Protein AF-A0A7S2W746-F1 (afdb_monomer)

Foldseek 3Di:
DDPPPPPDPPPLDDQVVNVLVVCCVPPPPPDPLVVLVVVCLPPVNL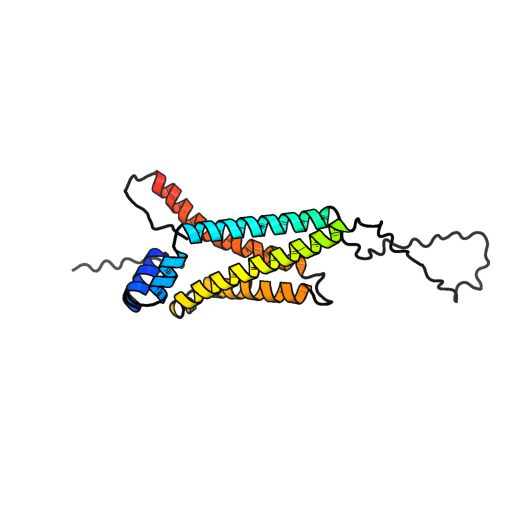VVLVVLLVVLVVLVVVLVVLCVVQPPPPPPPPPLPPPPPPPDDDDDPPPPPPDDPCPPSPPPPDPPVSVVVNVVSLVVSLVSLVVVLVSLVSNCVSSPPVQVVRVVNVVLNVLSVVLNVLSVCLPPPVNPVSVVVNVVSSVVVVVVVCVLVVVVVVVVVVVVVDDDDDDPRDRD

Sequence (220 aa):
MGRHCQWRPKEFFISQAFEQEIVRKKFGDTSWNVKVLRAVHNKWCQYFLASLLALDILCLVTELLLDSYHPTCSVVIASCGASNRTDGIPPSVHRLLSTEATCMPYCLEQPHWVHSLHESLFWISISILLMFQVEFLILFAAIRFLFFRNVFYIIDFIVVTASIVLEFSLRGPAGAEAGGLLVVVRVWRLFRIAVSLSCCCLLFKFWSEKKMKFCVACRF

pLDDT: mean 72.23, std 16.99, range [34.94, 93.0]

Solvent-accessible surface area (backbone atoms only — not comparable to full-atom values): 13703 Å² total; per-residue (Å²): 142,79,87,78,80,76,80,69,74,84,62,88,69,76,54,64,65,58,51,52,50,52,50,45,75,73,60,43,90,84,35,68,41,55,54,50,53,52,54,56,56,28,69,67,47,48,53,49,55,53,49,52,52,54,46,51,52,51,51,51,52,50,51,53,49,47,45,71,74,52,64,75,84,64,85,71,78,69,72,81,72,79,78,81,76,80,80,84,75,77,92,85,70,86,85,79,70,89,66,78,80,77,76,72,82,84,66,72,86,69,64,71,67,57,60,55,47,53,56,49,54,52,54,52,51,52,52,53,51,52,53,52,48,52,54,51,48,52,55,48,64,47,52,56,76,72,46,83,78,42,65,67,62,54,51,51,53,51,50,55,52,49,45,54,54,48,58,62,44,45,76,41,97,76,18,86,79,52,59,65,58,50,55,54,54,55,50,47,57,52,50,52,51,49,54,62,46,48,59,46,48,56,46,46,65,60,44,76,77,50,99,69,84,82,82,85,70,82,69,120

InterPro domains:
  IPR005821 Ion transport domain [PF00520] (102-193)
  IPR027359 Voltage-dependent channel domain superfamily [G3DSA:1.20.120.350] (33-198)
  IPR031846 Voltage-gated hydrogen channel 1 [PTHR46480] (19-195)

Organism: NCBI:txid96639

Secondary structure (DSSP, 8-state):
-----------SS--HHHHHHHHHHHH-TTSHHHHHHHHHTSHHHHHHHHHHHHHHHHHHHHHHHHHHHS-----------------S--TTSTTS---------------HHHHHHHHHHHHHHHHHHHHHHHHHHHHHHHHTTSGGG-HHHHHHHHHHHHHHHHHHHHTSTTGGGSHHHHHHHHHHHHHHHHHHHHHHHHHHHHHTT---S-------

Structure (mmCIF, N/CA/C/O backbone):
data_AF-A0A7S2W746-F1
#
_entry.id   AF-A0A7S2W746-F1
#
loop_
_atom_site.group_PDB
_atom_site.id
_atom_site.type_symbol
_atom_site.label_atom_id
_atom_site.label_alt_id
_atom_site.label_comp_id
_atom_site.label_asym_id
_atom_site.label_entity_id
_atom_site.label_seq_id
_atom_site.pdbx_PDB_ins_code
_atom_site.Cartn_x
_atom_site.Cartn_y
_atom_site.Cartn_z
_atom_site.occupancy
_atom_site.B_iso_or_equiv
_atom_site.auth_seq_id
_atom_site.auth_comp_id
_atom_site.auth_asym_id
_atom_site.auth_atom_id
_atom_site.pdbx_PDB_model_num
ATOM 1 N N . MET A 1 1 ? -16.828 25.170 45.915 1.00 40.94 1 MET A N 1
ATOM 2 C CA . MET A 1 1 ? -17.330 25.288 44.526 1.00 40.94 1 MET A CA 1
ATOM 3 C C . MET A 1 1 ? -16.228 25.877 43.658 1.00 40.94 1 MET A C 1
ATOM 5 O O . MET A 1 1 ? -16.071 27.085 43.624 1.00 40.94 1 MET A O 1
ATOM 9 N N . GLY A 1 2 ? -15.425 25.035 43.010 1.00 45.91 2 GLY A N 1
ATOM 10 C CA . GLY A 1 2 ? -14.355 25.479 42.114 1.00 45.91 2 GLY A CA 1
ATOM 11 C C . GLY A 1 2 ? -14.366 24.617 40.863 1.00 45.91 2 GLY A C 1
ATOM 12 O O . GLY A 1 2 ? -13.805 23.527 40.861 1.00 45.91 2 GLY A O 1
ATOM 13 N N . ARG A 1 3 ? -15.059 25.069 39.813 1.00 44.53 3 ARG A N 1
ATOM 14 C CA . ARG A 1 3 ? -14.988 24.435 38.492 1.00 44.53 3 ARG A CA 1
ATOM 15 C C . ARG A 1 3 ? -13.694 24.896 37.834 1.00 44.53 3 ARG A C 1
ATOM 17 O O . ARG A 1 3 ? -13.687 25.900 37.128 1.00 44.53 3 ARG A O 1
ATOM 24 N N . HIS A 1 4 ? -12.604 24.176 38.089 1.00 41.38 4 HIS A N 1
ATOM 25 C CA . HIS A 1 4 ? -11.407 24.289 37.265 1.00 41.38 4 HIS A CA 1
ATOM 26 C C . HIS A 1 4 ? -11.779 23.869 35.841 1.00 41.38 4 HIS A C 1
ATOM 28 O O . HIS A 1 4 ? -11.935 22.687 35.539 1.00 41.38 4 HIS A O 1
ATOM 34 N N . CYS A 1 5 ? -11.970 24.859 34.969 1.00 46.78 5 CYS A N 1
ATOM 35 C CA . CYS A 1 5 ? -12.045 24.647 33.533 1.00 46.78 5 CYS A CA 1
ATOM 36 C C . CYS A 1 5 ? -10.642 24.276 33.059 1.00 46.78 5 CYS A C 1
ATOM 38 O O . CYS A 1 5 ? -9.823 25.133 32.732 1.00 46.78 5 CYS A O 1
ATOM 40 N N . GLN A 1 6 ? -10.354 22.978 33.094 1.00 50.62 6 GLN A N 1
ATOM 41 C CA . GLN A 1 6 ? -9.157 22.403 32.513 1.00 50.62 6 GLN A CA 1
ATOM 42 C C . GLN A 1 6 ? -9.304 2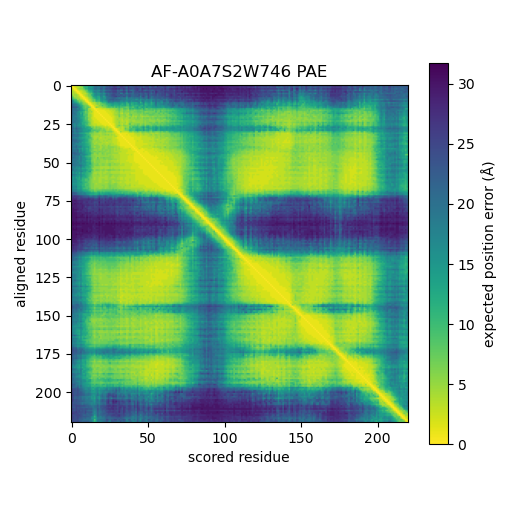2.489 30.994 1.00 50.62 6 GLN A C 1
ATOM 44 O O . GLN A 1 6 ? -9.946 21.650 30.361 1.00 50.62 6 GLN A O 1
ATOM 49 N N . TRP A 1 7 ? -8.749 23.553 30.418 1.00 36.25 7 TRP A N 1
ATOM 50 C CA . TRP A 1 7 ? -8.528 23.673 28.985 1.00 36.25 7 TRP A CA 1
ATOM 51 C C . TRP A 1 7 ? -7.649 22.503 28.547 1.00 36.25 7 TRP A C 1
ATOM 53 O O . TRP A 1 7 ? -6.429 22.542 28.682 1.00 36.25 7 TRP A O 1
ATOM 63 N N . ARG A 1 8 ? -8.270 21.426 28.054 1.00 40.91 8 ARG A N 1
ATOM 64 C CA . ARG A 1 8 ? -7.546 20.450 27.250 1.00 40.91 8 ARG A CA 1
ATOM 65 C C . ARG A 1 8 ? -7.291 21.121 25.905 1.00 40.91 8 ARG A C 1
ATOM 67 O O . ARG A 1 8 ? -8.278 21.455 25.239 1.00 40.91 8 ARG A O 1
ATOM 74 N N . PRO A 1 9 ? -6.027 21.362 25.505 1.00 44.19 9 PRO A N 1
ATOM 75 C CA . PRO A 1 9 ? -5.754 21.707 24.119 1.00 44.19 9 PRO A CA 1
ATOM 76 C C . PRO A 1 9 ? -6.468 20.664 23.262 1.00 44.19 9 PRO A C 1
ATOM 78 O O . PRO A 1 9 ? -6.557 19.496 23.649 1.00 44.19 9 PRO A O 1
ATOM 81 N N . LYS A 1 10 ? -7.083 21.107 22.165 1.00 44.66 10 LYS A N 1
ATOM 82 C CA . LYS A 1 10 ? -7.725 20.216 21.201 1.00 44.66 10 LYS A CA 1
ATOM 83 C C . LYS A 1 10 ? -6.621 19.349 20.603 1.00 44.66 10 LYS A C 1
ATOM 85 O O . LYS A 1 10 ? -6.080 19.678 19.554 1.00 44.66 10 LYS A O 1
ATOM 90 N N . GLU A 1 11 ? -6.234 18.295 21.312 1.00 49.00 11 GLU A N 1
ATOM 91 C CA . GLU A 1 11 ? -5.338 17.284 20.797 1.00 49.00 11 GLU A CA 1
ATOM 92 C C . GLU A 1 11 ? -6.087 16.645 19.641 1.00 49.00 11 GLU A C 1
ATOM 94 O O . GLU A 1 11 ? -7.068 15.921 19.803 1.00 49.00 11 GLU A O 1
ATOM 99 N N . PHE A 1 12 ? -5.667 17.047 18.448 1.00 54.69 12 PHE A N 1
ATOM 100 C CA . PHE A 1 12 ? -6.224 16.622 17.176 1.00 54.69 12 PHE A CA 1
ATOM 101 C C . PHE A 1 12 ? -6.063 15.101 16.975 1.00 54.69 12 PHE A C 1
ATOM 103 O O . PHE A 1 12 ? -6.742 14.504 16.146 1.00 54.69 12 PHE A O 1
ATOM 110 N N . PHE A 1 13 ? -5.225 14.467 17.800 1.00 51.88 13 PHE A N 1
ATOM 111 C CA . PHE A 1 13 ? -5.083 13.028 17.934 1.00 51.88 13 PHE A CA 1
ATOM 112 C C . PHE A 1 13 ? -5.859 12.533 19.157 1.00 51.88 13 PHE A C 1
ATOM 114 O O . PHE A 1 13 ? -5.387 12.585 20.290 1.00 51.88 13 PHE A O 1
ATOM 121 N N . ILE A 1 14 ? -7.069 12.028 18.925 1.00 57.56 14 ILE A N 1
ATOM 122 C CA . ILE A 1 14 ? -7.777 11.245 19.936 1.00 57.56 14 ILE A CA 1
ATOM 123 C C . ILE A 1 14 ? -6.969 9.964 20.182 1.00 57.56 14 ILE A C 1
ATOM 125 O O . ILE A 1 14 ? -6.790 9.152 19.280 1.00 57.56 14 ILE A O 1
ATOM 129 N N . SER A 1 15 ? 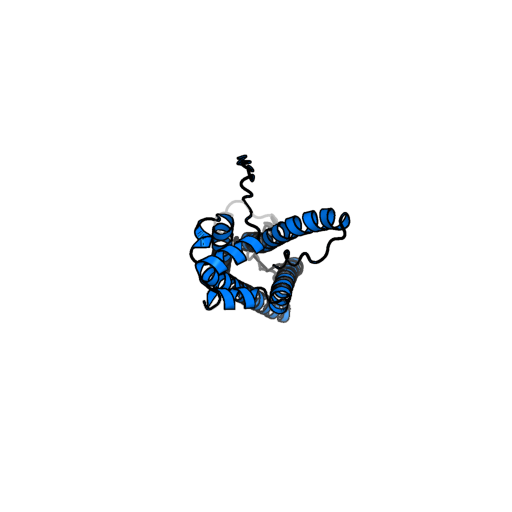-6.465 9.789 21.405 1.00 62.00 15 SER A N 1
ATOM 130 C CA . SER A 1 15 ? -5.795 8.553 21.822 1.00 62.00 15 SER A CA 1
ATOM 131 C C . SER A 1 15 ? -6.746 7.358 21.672 1.00 62.00 15 SER A C 1
ATOM 133 O O . SER A 1 15 ? -7.891 7.419 22.127 1.00 62.00 15 SER A O 1
ATOM 135 N N . GLN A 1 16 ? -6.278 6.256 21.076 1.00 66.75 16 GLN A N 1
ATOM 136 C CA . GLN A 1 16 ? -7.104 5.073 20.793 1.00 66.75 16 GLN A CA 1
ATOM 137 C C . GLN A 1 16 ? -7.815 4.498 22.029 1.00 66.75 16 GLN A C 1
ATOM 139 O O . GLN A 1 16 ? -8.938 4.008 21.927 1.00 66.75 16 GLN A O 1
ATOM 144 N N . ALA A 1 17 ? -7.209 4.600 23.216 1.00 68.94 17 ALA A N 1
ATOM 145 C CA . ALA A 1 17 ? -7.839 4.164 24.464 1.00 68.94 17 ALA A CA 1
ATOM 146 C C . ALA A 1 17 ? -9.126 4.954 24.771 1.00 68.94 17 ALA A C 1
ATOM 148 O O . ALA A 1 17 ? -10.119 4.399 25.240 1.00 68.94 17 ALA A O 1
ATOM 149 N N . PHE A 1 18 ? -9.133 6.251 24.453 1.00 76.81 18 PHE A N 1
ATOM 150 C CA . PHE A 1 18 ? -10.311 7.102 24.598 1.00 76.81 18 PHE A CA 1
ATOM 151 C C . PHE A 1 18 ? -11.381 6.768 23.552 1.00 76.81 18 PHE A C 1
ATOM 153 O O . PHE A 1 18 ? -12.573 6.780 23.858 1.00 76.81 18 PHE A O 1
ATOM 160 N N . GLU A 1 19 ? -10.964 6.414 22.335 1.00 72.12 19 GLU A N 1
ATOM 161 C CA . GLU A 1 19 ? -11.860 5.944 21.275 1.00 72.12 19 GLU A CA 1
ATOM 162 C C . GLU A 1 19 ? -12.559 4.634 21.664 1.00 72.12 19 GLU A C 1
ATOM 164 O O . GLU A 1 19 ? -13.784 4.544 21.560 1.00 72.12 19 GLU A O 1
ATOM 169 N N . GLN A 1 20 ? -11.817 3.662 22.207 1.00 75.44 20 GLN A N 1
ATOM 170 C CA . GLN A 1 20 ? -12.385 2.410 22.717 1.00 75.44 20 GLN A CA 1
ATOM 171 C C . GLN A 1 20 ? -13.435 2.667 23.796 1.00 75.44 20 GLN A C 1
ATOM 173 O O . GLN A 1 20 ? -14.497 2.043 23.790 1.00 75.44 20 GLN A O 1
ATOM 178 N N . GLU A 1 21 ? -13.181 3.613 24.699 1.00 81.44 21 GLU A N 1
ATOM 179 C CA . GLU A 1 21 ? -14.129 3.927 25.759 1.00 81.44 21 GLU A CA 1
ATOM 180 C C . GLU A 1 21 ? -15.389 4.641 25.245 1.00 81.44 21 GLU A C 1
ATOM 182 O O . GLU A 1 21 ? -16.497 4.330 25.692 1.00 81.44 21 GLU A O 1
ATOM 187 N N . ILE A 1 22 ? -15.259 5.540 24.264 1.00 82.06 22 ILE A N 1
ATOM 188 C CA . ILE A 1 22 ? -16.419 6.159 23.605 1.00 82.06 22 ILE A CA 1
ATOM 189 C C . ILE A 1 22 ? -17.251 5.098 22.883 1.00 82.06 22 ILE A C 1
ATOM 191 O O . ILE A 1 22 ? -18.473 5.075 23.033 1.00 82.06 22 ILE A O 1
ATOM 195 N N . VAL A 1 23 ? -16.610 4.218 22.110 1.00 78.12 23 VAL A N 1
ATOM 196 C CA . VAL A 1 23 ? -17.298 3.157 21.361 1.00 78.12 23 VAL A CA 1
ATOM 197 C C . VAL A 1 23 ? -18.012 2.210 22.321 1.00 78.12 23 VAL A C 1
ATOM 199 O O . VAL A 1 23 ? -19.192 1.916 22.122 1.00 78.12 23 VAL A O 1
ATOM 202 N N . ARG A 1 24 ? -17.347 1.811 23.410 1.00 80.38 24 ARG A N 1
ATOM 203 C CA . ARG A 1 24 ? -17.928 0.951 24.445 1.00 80.38 24 ARG A CA 1
ATOM 204 C C . ARG A 1 24 ? -19.158 1.583 25.097 1.00 80.38 24 ARG A C 1
ATOM 206 O O . ARG A 1 24 ? -20.182 0.917 25.233 1.00 80.38 24 ARG A O 1
ATOM 213 N N . LYS A 1 25 ? -19.093 2.877 25.434 1.00 85.88 25 LYS A N 1
ATOM 214 C CA . LYS A 1 25 ? -20.226 3.627 26.005 1.00 85.88 25 LYS A CA 1
ATOM 215 C C . LYS A 1 25 ? -21.389 3.796 25.025 1.00 85.88 25 LYS A C 1
ATOM 217 O O . LYS A 1 25 ? -22.532 3.847 25.462 1.00 85.88 25 LYS A O 1
ATOM 222 N N . LYS A 1 26 ? -21.114 3.894 23.720 1.00 84.38 26 LYS A N 1
ATOM 223 C CA . LYS A 1 26 ? -22.130 4.212 22.704 1.00 84.38 26 LYS A CA 1
ATOM 224 C C . LYS A 1 26 ? -22.837 2.984 22.123 1.00 84.38 26 LYS A C 1
ATOM 226 O O . LYS A 1 26 ? -24.017 3.078 21.812 1.00 84.38 26 LYS A O 1
ATOM 231 N N . PHE A 1 27 ? -22.132 1.861 21.961 1.00 81.94 27 PHE A N 1
ATOM 232 C CA . PHE A 1 27 ? -22.652 0.673 21.264 1.00 81.94 27 PHE A CA 1
ATOM 233 C C . PHE A 1 27 ? -22.895 -0.543 22.171 1.00 81.94 27 PHE A C 1
ATOM 235 O O . PHE A 1 27 ? -23.484 -1.521 21.714 1.00 81.94 27 PHE A O 1
ATOM 242 N N . GLY A 1 28 ? -22.475 -0.491 23.441 1.00 81.69 28 GLY A N 1
ATOM 243 C CA . GLY A 1 28 ? -22.601 -1.607 24.379 1.00 81.69 28 GLY A CA 1
ATOM 244 C C . GLY A 1 28 ? -21.663 -2.782 24.065 1.00 81.69 28 GLY A C 1
ATOM 245 O O . GLY A 1 28 ? -21.211 -2.974 22.932 1.00 81.69 28 GLY A O 1
ATOM 246 N N . ASP A 1 29 ? -21.368 -3.594 25.085 1.00 79.00 29 ASP A N 1
ATOM 247 C CA . ASP A 1 29 ? -20.371 -4.681 25.022 1.00 79.00 29 ASP A CA 1
ATOM 248 C C . ASP A 1 29 ? -20.754 -5.839 24.071 1.00 79.00 29 ASP A C 1
ATOM 250 O O . ASP A 1 29 ? -19.907 -6.664 23.726 1.00 79.00 29 ASP A O 1
ATOM 254 N N . THR A 1 30 ? -22.010 -5.909 23.619 1.00 79.62 30 THR A N 1
ATOM 255 C CA . THR A 1 30 ? -22.533 -7.010 22.789 1.00 79.62 30 THR A CA 1
ATOM 256 C C . THR A 1 30 ? -22.509 -6.736 21.283 1.00 79.62 30 THR A C 1
ATOM 258 O O . THR A 1 30 ? -22.773 -7.649 20.498 1.00 79.62 30 THR A O 1
ATOM 261 N N . SER A 1 31 ? -22.166 -5.520 20.850 1.00 86.19 31 SER A N 1
ATOM 262 C CA . SER A 1 31 ? -22.176 -5.155 19.428 1.00 86.19 31 SER A CA 1
ATOM 263 C C . SER A 1 31 ? -21.040 -5.818 18.630 1.00 86.19 31 SER A C 1
ATOM 265 O O . SER A 1 31 ? -19.922 -6.005 19.117 1.00 86.19 31 SER A O 1
ATOM 267 N N . TRP A 1 32 ? -21.311 -6.165 17.364 1.00 86.25 32 TRP A N 1
ATOM 268 C CA . TRP A 1 32 ? -20.322 -6.762 16.449 1.00 86.25 32 TRP A CA 1
ATOM 269 C C . TRP A 1 32 ? -19.068 -5.886 16.288 1.00 86.25 32 TRP A C 1
ATOM 271 O O . TRP A 1 32 ? -17.959 -6.411 16.241 1.00 86.25 32 TRP A O 1
ATOM 281 N N . ASN A 1 33 ? -19.227 -4.561 16.346 1.00 85.12 33 ASN A N 1
ATOM 282 C CA . ASN A 1 33 ? -18.130 -3.594 16.267 1.00 85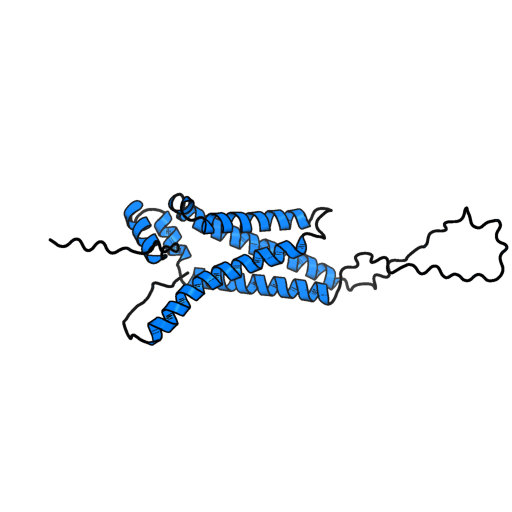.12 33 ASN A CA 1
ATOM 283 C C . ASN A 1 33 ? -17.090 -3.804 17.375 1.00 85.12 33 ASN A C 1
ATOM 285 O O . ASN A 1 33 ? -15.895 -3.757 17.107 1.00 85.12 33 ASN A O 1
ATOM 289 N N . VAL A 1 34 ? -17.522 -4.096 18.608 1.00 84.00 34 VAL A N 1
ATOM 290 C CA . VAL A 1 34 ? -16.607 -4.350 19.735 1.00 84.00 34 VAL A CA 1
ATOM 291 C C . VAL A 1 34 ? -15.858 -5.671 19.545 1.00 84.00 34 VAL A C 1
ATOM 293 O O . VAL A 1 34 ? -14.685 -5.769 19.909 1.00 84.00 34 VAL A O 1
ATOM 296 N N . LYS A 1 35 ? -16.497 -6.684 18.943 1.00 87.94 35 LYS A N 1
ATOM 297 C CA . LYS A 1 35 ? -15.843 -7.963 18.621 1.00 87.94 35 LYS A CA 1
ATOM 298 C C . LYS A 1 35 ? -14.788 -7.795 17.530 1.00 87.94 35 LYS A C 1
ATOM 300 O O . LYS A 1 35 ? -13.678 -8.281 17.711 1.00 87.94 35 LYS A O 1
ATOM 305 N N . VAL A 1 36 ? -15.113 -7.082 16.448 1.00 88.12 36 VAL A N 1
ATOM 306 C CA . VAL A 1 36 ? -14.168 -6.785 15.359 1.00 88.12 36 VAL A CA 1
ATOM 307 C C . VAL A 1 36 ? -13.008 -5.947 15.879 1.00 88.12 36 VAL A C 1
ATOM 309 O O . VAL A 1 36 ? -11.857 -6.315 15.678 1.00 88.12 36 VAL A O 1
ATOM 312 N N . LEU A 1 37 ? -13.290 -4.889 16.643 1.00 83.94 37 LEU A N 1
ATOM 313 C CA . LEU A 1 37 ? -12.251 -4.043 17.225 1.00 83.94 37 LEU A CA 1
ATOM 314 C C . LEU A 1 37 ? -11.316 -4.848 18.140 1.00 83.94 37 LEU A C 1
ATOM 316 O O . LEU A 1 37 ? -10.103 -4.685 18.084 1.00 83.94 37 LEU A O 1
ATOM 320 N N . ARG A 1 38 ? -11.860 -5.777 18.937 1.00 85.44 38 ARG A N 1
ATOM 321 C CA . ARG A 1 38 ? -11.059 -6.690 19.766 1.00 85.44 38 ARG A CA 1
ATOM 322 C C . ARG A 1 38 ? -10.243 -7.680 18.930 1.00 85.44 38 ARG A C 1
ATOM 324 O O . ARG A 1 38 ? -9.128 -8.009 19.326 1.00 85.44 38 ARG A O 1
ATOM 331 N N . ALA A 1 39 ? -10.795 -8.166 17.820 1.00 87.38 39 ALA A N 1
ATOM 332 C CA . ALA A 1 39 ? -10.114 -9.087 16.916 1.00 87.38 39 ALA A CA 1
ATOM 333 C C . ALA A 1 39 ? -8.928 -8.411 16.217 1.00 87.38 39 ALA A C 1
ATOM 335 O O . ALA A 1 39 ? -7.826 -8.953 16.248 1.00 87.38 39 ALA A O 1
ATOM 336 N N . VAL A 1 40 ? -9.125 -7.204 15.683 1.00 84.06 40 VAL A N 1
ATOM 337 C CA . VAL A 1 40 ? -8.059 -6.431 15.028 1.00 84.06 40 VAL A CA 1
ATOM 338 C C . VAL A 1 40 ? -6.973 -6.032 16.027 1.00 84.06 40 VAL A C 1
ATOM 340 O O . VAL A 1 40 ? -5.783 -6.122 15.745 1.00 84.06 40 VAL A O 1
ATOM 343 N N . HIS A 1 41 ? -7.364 -5.684 17.253 1.00 82.31 41 HIS A N 1
ATOM 344 C CA . HIS A 1 41 ? -6.421 -5.323 18.312 1.00 82.31 41 HIS A CA 1
ATOM 345 C C . HIS A 1 41 ? -5.733 -6.533 18.974 1.00 82.31 41 HIS A C 1
ATOM 347 O O . HIS A 1 41 ? -5.036 -6.410 19.990 1.00 82.31 41 HIS A O 1
ATOM 353 N N . ASN A 1 42 ? -5.934 -7.735 18.430 1.00 89.31 42 ASN A N 1
ATOM 354 C CA . ASN A 1 42 ? -5.197 -8.909 18.855 1.00 89.31 42 ASN A CA 1
ATOM 355 C C . ASN A 1 42 ? -3.719 -8.753 18.468 1.00 89.31 42 ASN A C 1
ATOM 357 O O . ASN A 1 42 ? -3.395 -8.369 17.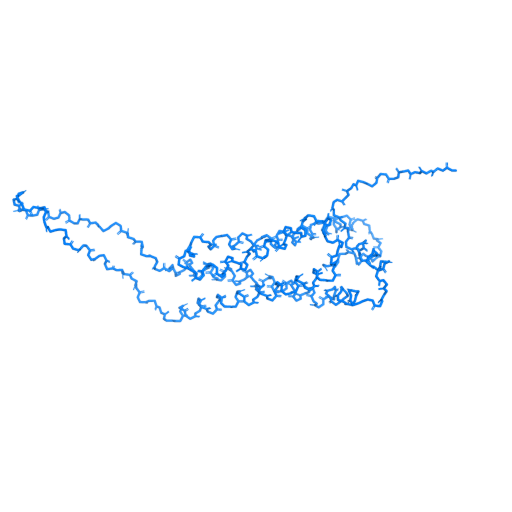345 1.00 89.31 42 ASN A O 1
ATOM 361 N N . LYS A 1 43 ? -2.809 -9.115 19.381 1.00 87.12 43 LYS A N 1
ATOM 362 C CA . LYS A 1 43 ? -1.356 -9.031 19.148 1.00 87.12 43 LYS A CA 1
ATOM 363 C C . LYS A 1 43 ? -0.949 -9.774 17.879 1.00 87.12 43 LYS A C 1
ATOM 365 O O . LYS A 1 43 ? -0.106 -9.297 17.133 1.00 87.12 43 LYS A O 1
ATOM 370 N N . TRP A 1 44 ? -1.569 -10.928 17.640 1.00 89.69 44 TRP A N 1
ATOM 371 C CA . TRP A 1 44 ? -1.330 -11.730 16.445 1.00 89.69 44 TRP A CA 1
ATOM 372 C C . TRP A 1 44 ? -1.679 -10.979 15.160 1.00 89.69 44 TRP A C 1
ATOM 374 O O . TRP A 1 44 ? -0.872 -10.965 14.239 1.00 89.69 44 TRP A O 1
ATOM 384 N N . CYS A 1 45 ? -2.830 -10.300 15.127 1.00 86.69 45 CYS A N 1
ATOM 385 C CA . CYS A 1 45 ? -3.251 -9.505 13.974 1.00 86.69 45 CYS A CA 1
ATOM 386 C C . CYS A 1 45 ? -2.302 -8.322 13.748 1.00 86.69 45 CYS A C 1
ATOM 388 O O . CYS A 1 45 ? -1.866 -8.075 12.632 1.00 86.69 45 CYS A O 1
ATOM 390 N N . GLN A 1 46 ? -1.885 -7.646 14.820 1.00 83.31 46 GLN A N 1
ATOM 391 C CA . GLN A 1 46 ? -0.933 -6.537 14.729 1.00 83.31 46 GLN A CA 1
ATOM 392 C C . GLN A 1 46 ? 0.439 -6.974 14.202 1.00 83.31 46 GLN A C 1
ATOM 394 O O . GLN A 1 46 ? 0.987 -6.317 13.319 1.00 83.31 46 GLN A O 1
ATOM 399 N N . TYR A 1 47 ? 0.990 -8.088 14.699 1.00 86.88 47 TYR A N 1
ATOM 400 C CA . TYR A 1 47 ? 2.243 -8.637 14.171 1.00 86.88 47 TYR A CA 1
ATOM 401 C C . TYR A 1 47 ? 2.108 -9.054 12.710 1.00 86.88 47 TYR A C 1
ATOM 403 O O . TYR A 1 47 ? 3.013 -8.808 11.919 1.00 86.88 47 TYR A O 1
ATOM 411 N N . PHE A 1 48 ? 0.974 -9.643 12.345 1.00 90.31 48 PHE A N 1
ATOM 412 C CA . PHE A 1 48 ? 0.692 -10.043 10.976 1.00 90.31 48 PHE A CA 1
ATOM 413 C C . PHE A 1 48 ? 0.635 -8.846 10.021 1.00 90.31 48 PHE A C 1
ATOM 415 O O . PHE A 1 48 ? 1.315 -8.850 8.998 1.00 90.31 48 PHE A O 1
ATOM 422 N N . LEU A 1 49 ? -0.080 -7.779 10.388 1.00 85.38 49 LEU A N 1
ATOM 423 C CA . LEU A 1 49 ? -0.142 -6.546 9.600 1.00 85.38 49 LEU A CA 1
ATOM 424 C C . LEU A 1 49 ? 1.213 -5.842 9.512 1.00 85.38 49 LEU A C 1
ATOM 426 O O . LEU A 1 49 ? 1.589 -5.363 8.444 1.00 85.38 49 LEU A O 1
ATOM 430 N N . ALA A 1 50 ? 1.980 -5.816 10.603 1.00 85.69 50 ALA A N 1
ATOM 431 C CA . ALA A 1 50 ? 3.339 -5.284 10.583 1.00 85.69 50 ALA A CA 1
ATOM 432 C C . ALA A 1 50 ? 4.254 -6.104 9.656 1.00 85.69 50 ALA A C 1
ATOM 434 O O . ALA A 1 50 ? 5.023 -5.533 8.884 1.00 85.69 50 ALA A O 1
ATOM 435 N N . SER A 1 51 ? 4.133 -7.434 9.685 1.00 90.06 51 SER A N 1
ATOM 436 C CA . SER A 1 51 ? 4.887 -8.340 8.817 1.00 90.06 51 SER A CA 1
ATOM 437 C C . SER A 1 51 ? 4.520 -8.169 7.344 1.00 90.06 51 SER A C 1
ATOM 439 O O . SER A 1 51 ? 5.413 -8.139 6.505 1.00 90.06 51 SER A O 1
ATOM 441 N N . LEU A 1 52 ? 3.233 -8.038 7.014 1.00 89.25 52 LEU A N 1
ATOM 442 C CA . LEU A 1 52 ? 2.781 -7.798 5.640 1.00 89.25 52 LEU A CA 1
ATOM 443 C C . LEU A 1 52 ? 3.298 -6.471 5.092 1.00 89.25 52 LEU A C 1
ATOM 445 O O . LEU A 1 52 ? 3.610 -6.380 3.912 1.00 89.25 52 LEU A O 1
ATOM 449 N N . LEU A 1 53 ? 3.412 -5.449 5.938 1.00 88.31 53 LEU A N 1
ATOM 450 C CA . LEU A 1 53 ? 3.933 -4.153 5.523 1.00 88.31 53 LEU A CA 1
ATOM 451 C C . LEU A 1 53 ? 5.440 -4.208 5.278 1.00 88.31 53 LEU A C 1
ATOM 453 O O . LEU A 1 53 ? 5.933 -3.630 4.315 1.00 88.31 53 LEU A O 1
ATOM 457 N N . ALA A 1 54 ? 6.174 -4.931 6.125 1.00 90.00 54 ALA A N 1
ATOM 458 C CA . ALA A 1 54 ? 7.584 -5.204 5.875 1.00 90.00 54 ALA A CA 1
ATOM 459 C C . ALA A 1 54 ? 7.769 -5.988 4.565 1.00 90.00 54 ALA A C 1
ATOM 461 O O . ALA A 1 54 ? 8.650 -5.658 3.776 1.00 90.00 54 ALA A O 1
ATOM 462 N N . LEU A 1 55 ? 6.907 -6.979 4.310 1.00 91.75 55 LEU A N 1
ATOM 463 C CA . LEU A 1 55 ? 6.908 -7.757 3.073 1.00 91.75 55 LEU A CA 1
ATOM 464 C C . LEU A 1 55 ? 6.605 -6.885 1.843 1.00 91.75 55 LEU A C 1
ATOM 466 O O . LEU A 1 55 ? 7.311 -7.001 0.852 1.00 91.75 55 LEU A O 1
ATOM 470 N N . ASP A 1 56 ? 5.624 -5.982 1.918 1.00 91.44 56 ASP A N 1
ATOM 471 C CA . ASP A 1 56 ? 5.288 -5.031 0.845 1.00 91.44 56 ASP A CA 1
ATOM 472 C C . ASP A 1 56 ? 6.498 -4.173 0.440 1.00 91.44 56 ASP A C 1
ATOM 474 O O . ASP A 1 56 ? 6.814 -4.045 -0.742 1.00 91.44 56 ASP A O 1
ATOM 478 N N . ILE A 1 57 ? 7.237 -3.654 1.425 1.00 90.44 57 ILE A N 1
ATOM 479 C CA . ILE A 1 57 ? 8.457 -2.870 1.186 1.00 90.44 57 ILE A CA 1
ATOM 480 C C . ILE A 1 57 ? 9.550 -3.738 0.565 1.00 90.44 57 ILE A C 1
ATOM 482 O O . ILE A 1 57 ? 10.237 -3.290 -0.349 1.00 90.44 57 ILE A O 1
ATOM 486 N N . LEU A 1 58 ? 9.717 -4.977 1.036 1.00 92.81 58 LEU A N 1
ATOM 487 C CA . LEU A 1 58 ? 10.689 -5.907 0.460 1.00 92.81 58 LEU A CA 1
ATOM 488 C C . LEU A 1 58 ? 10.351 -6.245 -0.996 1.00 92.81 58 LEU A C 1
ATOM 490 O O . LEU A 1 58 ? 11.256 -6.262 -1.830 1.00 92.81 58 LEU A O 1
ATOM 494 N N . CYS A 1 59 ? 9.074 -6.463 -1.318 1.00 91.44 59 CYS A N 1
ATOM 495 C CA . CYS A 1 59 ? 8.611 -6.674 -2.688 1.00 91.44 59 CYS A CA 1
ATOM 496 C C . CYS A 1 59 ? 8.915 -5.455 -3.563 1.00 91.44 59 CYS A C 1
ATOM 498 O O . CYS A 1 59 ? 9.527 -5.617 -4.612 1.00 91.44 59 CYS A O 1
ATOM 500 N N . LEU A 1 60 ? 8.587 -4.244 -3.101 1.00 89.19 60 LEU A N 1
ATOM 501 C CA . LEU A 1 60 ? 8.862 -3.004 -3.835 1.00 89.19 60 LEU A CA 1
ATOM 502 C C . LEU A 1 60 ? 10.360 -2.781 -4.068 1.00 89.19 60 LEU A C 1
ATOM 504 O O . LEU A 1 60 ? 10.769 -2.402 -5.159 1.00 89.19 60 LEU A O 1
ATOM 508 N N . VAL A 1 61 ? 11.196 -3.017 -3.055 1.00 92.25 61 VAL A N 1
ATOM 509 C CA . VAL A 1 61 ? 12.654 -2.914 -3.206 1.00 92.25 61 VAL A CA 1
ATOM 510 C C . VAL A 1 61 ? 13.158 -3.957 -4.199 1.00 92.25 61 VAL A C 1
ATOM 512 O O . VAL A 1 61 ? 14.011 -3.642 -5.020 1.00 92.25 61 VAL A O 1
ATOM 515 N N . THR A 1 62 ? 12.619 -5.176 -4.158 1.00 93.00 62 THR A N 1
ATOM 516 C CA . THR A 1 62 ? 12.978 -6.236 -5.111 1.00 93.00 62 THR A CA 1
ATOM 517 C C . THR A 1 62 ? 12.593 -5.851 -6.538 1.00 93.00 62 THR A C 1
ATOM 519 O O . THR A 1 62 ? 13.404 -6.023 -7.440 1.00 93.00 62 THR A O 1
ATOM 522 N N . GLU A 1 63 ? 11.403 -5.287 -6.738 1.00 89.62 63 GLU A N 1
ATOM 523 C CA . GLU A 1 63 ? 10.920 -4.791 -8.031 1.00 89.62 63 GLU A CA 1
ATOM 524 C C . GLU A 1 63 ? 11.817 -3.662 -8.565 1.00 89.62 63 GLU A C 1
ATOM 526 O O . GLU A 1 63 ? 12.340 -3.769 -9.670 1.00 89.62 63 GLU A O 1
ATOM 531 N N . LEU A 1 64 ? 12.133 -2.658 -7.735 1.00 88.94 64 LEU A N 1
ATOM 532 C CA . LEU A 1 64 ? 13.047 -1.567 -8.103 1.00 88.94 64 LEU A CA 1
ATOM 533 C C . LEU A 1 64 ? 14.469 -2.049 -8.416 1.00 88.94 64 LEU A C 1
ATOM 535 O O . LEU A 1 64 ? 15.120 -1.520 -9.316 1.00 88.94 64 LEU A O 1
ATOM 539 N N . LEU A 1 65 ? 14.982 -3.027 -7.666 1.00 92.38 65 LEU A N 1
ATOM 540 C CA . LEU A 1 65 ? 16.298 -3.609 -7.931 1.00 92.38 65 LEU A CA 1
ATOM 541 C C . LEU A 1 65 ? 16.300 -4.408 -9.234 1.00 92.38 65 LEU A C 1
ATOM 543 O O . LEU A 1 65 ? 17.282 -4.347 -9.973 1.00 92.38 65 LEU A O 1
ATOM 547 N N . LEU A 1 66 ? 15.214 -5.127 -9.524 1.00 89.44 66 LEU A N 1
ATOM 548 C CA . LEU A 1 66 ? 15.066 -5.873 -10.766 1.00 89.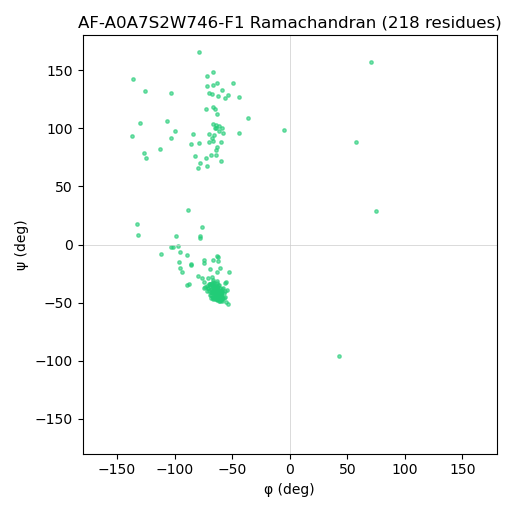44 66 LEU A CA 1
ATOM 549 C C . LEU A 1 66 ? 15.027 -4.918 -11.965 1.00 89.44 66 LEU A C 1
ATOM 551 O O . LEU A 1 66 ? 15.789 -5.120 -12.906 1.00 89.44 66 LEU A O 1
ATOM 555 N N . ASP A 1 67 ? 14.248 -3.837 -11.880 1.00 84.69 67 ASP A N 1
ATOM 556 C CA . ASP A 1 67 ? 14.181 -2.796 -12.913 1.00 84.69 67 ASP A CA 1
ATOM 557 C C . ASP A 1 67 ? 15.517 -2.054 -13.075 1.00 84.69 67 ASP A C 1
ATOM 559 O O . ASP A 1 67 ? 15.920 -1.709 -14.187 1.00 84.69 67 ASP A O 1
ATOM 563 N N . SER A 1 68 ? 16.249 -1.835 -11.977 1.00 88.62 68 SER A N 1
ATOM 564 C CA . SER A 1 68 ? 17.574 -1.209 -12.018 1.00 88.62 68 SER A CA 1
ATOM 565 C C . SER A 1 68 ? 18.637 -2.109 -12.650 1.00 88.62 68 SER A C 1
ATOM 567 O O . SER A 1 68 ? 19.581 -1.590 -13.246 1.00 88.62 68 SER A O 1
ATOM 569 N N . TYR A 1 69 ? 18.547 -3.428 -12.466 1.00 88.88 69 TYR A N 1
ATOM 570 C CA . TYR A 1 69 ? 19.539 -4.379 -12.973 1.00 88.88 69 TYR A CA 1
ATOM 571 C C . TYR A 1 69 ? 19.223 -4.827 -14.408 1.00 88.88 69 TYR A C 1
ATOM 573 O O . TYR A 1 69 ? 20.127 -5.039 -15.216 1.00 88.88 69 TYR A O 1
ATOM 581 N N . HIS A 1 70 ? 17.935 -4.924 -14.738 1.00 85.44 70 HIS A N 1
ATOM 582 C CA . HIS A 1 70 ? 17.414 -5.283 -16.049 1.00 85.44 70 HIS A CA 1
ATOM 583 C C . HIS A 1 70 ? 16.427 -4.208 -16.516 1.00 85.44 70 HIS A C 1
ATOM 585 O O . HIS A 1 70 ? 15.217 -4.427 -16.441 1.00 85.44 70 HIS A O 1
ATOM 591 N N . PRO A 1 71 ? 16.909 -3.054 -17.016 1.00 77.00 71 PRO A N 1
ATOM 592 C CA . PRO A 1 71 ? 16.013 -2.034 -17.534 1.00 77.00 71 PRO A CA 1
ATOM 593 C C . PRO A 1 71 ? 15.150 -2.652 -18.632 1.00 77.00 71 PRO A C 1
ATOM 595 O O . PRO A 1 71 ? 15.665 -3.250 -19.586 1.00 77.00 71 PRO A O 1
ATOM 598 N N . THR A 1 72 ? 13.828 -2.531 -18.495 1.00 67.62 72 THR A N 1
ATOM 599 C CA . THR A 1 72 ? 12.913 -2.871 -19.581 1.00 67.62 72 THR A CA 1
ATOM 600 C C . THR A 1 72 ? 13.355 -2.090 -20.802 1.00 67.62 72 THR A C 1
ATOM 602 O O . THR A 1 72 ? 13.549 -0.876 -20.718 1.00 67.62 72 THR A O 1
ATOM 605 N N . CYS A 1 73 ? 13.521 -2.791 -21.918 1.00 62.88 73 CYS A N 1
ATOM 606 C CA . CYS A 1 73 ? 13.749 -2.211 -23.229 1.00 62.88 73 CYS A CA 1
ATOM 607 C C . CYS A 1 73 ? 12.571 -1.305 -23.635 1.00 62.88 73 CYS A C 1
ATOM 609 O O . CYS A 1 73 ? 11.767 -1.642 -24.502 1.00 62.88 73 CYS A O 1
ATOM 611 N N . SER A 1 74 ? 12.433 -0.138 -23.017 1.00 54.38 74 SER A N 1
ATOM 612 C CA . SER A 1 74 ? 11.806 0.977 -23.692 1.00 54.38 74 SER A CA 1
ATOM 613 C C . SER A 1 74 ? 12.799 1.392 -24.767 1.00 54.38 74 SER A C 1
ATOM 615 O O . SER A 1 74 ? 14.005 1.469 -24.530 1.00 54.38 74 SER A O 1
ATOM 617 N N . VAL A 1 75 ? 12.307 1.532 -25.993 1.00 49.03 75 VAL A N 1
ATOM 618 C CA . VAL A 1 75 ? 13.097 1.938 -27.152 1.00 49.03 75 VAL A CA 1
ATOM 619 C C . VAL A 1 75 ? 13.613 3.347 -26.879 1.00 49.03 75 VAL A C 1
ATOM 621 O O . VAL A 1 75 ? 13.011 4.341 -27.276 1.00 49.03 75 VAL A O 1
ATOM 624 N N . VAL A 1 76 ? 14.726 3.456 -26.157 1.00 46.72 76 VAL A N 1
ATOM 625 C CA . VAL A 1 76 ? 15.530 4.661 -26.184 1.00 46.72 76 VAL A CA 1
ATOM 626 C C . VAL A 1 76 ? 16.061 4.673 -27.602 1.00 46.72 76 VAL A C 1
ATOM 628 O O . VAL A 1 76 ? 16.927 3.876 -27.962 1.00 46.72 76 VAL A O 1
ATOM 631 N N . ILE A 1 77 ? 15.480 5.537 -28.432 1.00 52.62 77 ILE A N 1
ATOM 632 C CA . ILE A 1 77 ? 16.062 5.945 -29.705 1.00 52.62 77 ILE A CA 1
ATOM 633 C C . ILE A 1 77 ? 17.355 6.666 -29.315 1.00 52.62 77 ILE A C 1
ATOM 635 O O . ILE A 1 77 ? 17.406 7.888 -29.214 1.00 52.62 77 ILE A O 1
ATOM 639 N N . ALA A 1 78 ? 18.385 5.897 -28.965 1.00 48.88 78 ALA A N 1
ATOM 640 C CA . ALA A 1 78 ? 19.725 6.393 -28.777 1.00 48.88 78 ALA A CA 1
ATOM 641 C C . ALA A 1 78 ? 20.130 6.871 -30.162 1.00 48.88 78 ALA A C 1
ATOM 643 O O . ALA A 1 78 ? 20.365 6.048 -31.043 1.00 48.88 78 ALA A O 1
ATOM 644 N N . SER A 1 79 ? 20.036 8.191 -30.347 1.00 53.41 79 SER A N 1
ATOM 645 C CA . SER A 1 79 ? 20.322 8.966 -31.549 1.00 53.41 79 SER A CA 1
ATOM 646 C C . SER A 1 79 ? 20.907 8.110 -32.661 1.00 53.41 79 SER A C 1
ATOM 648 O O . SER A 1 79 ? 22.102 7.815 -32.638 1.00 53.41 79 SER A O 1
ATOM 650 N N . CYS A 1 80 ? 20.064 7.684 -33.608 1.00 54.81 80 CYS A N 1
ATOM 651 C CA . CYS A 1 80 ? 20.531 6.977 -34.791 1.00 54.81 80 CYS A CA 1
ATOM 652 C C . CYS A 1 80 ? 21.465 7.952 -35.518 1.00 54.81 80 CYS A C 1
ATOM 654 O O . CYS A 1 80 ? 21.026 8.912 -36.150 1.00 54.81 80 CYS A O 1
ATOM 656 N N . GLY A 1 81 ? 22.768 7.786 -35.287 1.00 54.69 81 GLY A N 1
ATOM 657 C CA . GLY A 1 81 ? 23.785 8.663 -35.827 1.00 54.69 81 GLY A CA 1
ATOM 658 C C . GLY A 1 81 ? 23.719 8.543 -37.336 1.00 54.69 81 GLY A C 1
ATOM 659 O O . GLY A 1 81 ? 24.014 7.480 -37.878 1.00 54.69 81 GLY A O 1
ATOM 660 N N . ALA A 1 82 ? 23.306 9.613 -38.012 1.00 53.69 82 ALA A N 1
ATOM 661 C CA . ALA A 1 82 ? 23.445 9.709 -39.452 1.00 53.69 82 ALA A CA 1
ATOM 662 C C . ALA A 1 82 ? 24.942 9.579 -39.761 1.00 53.69 82 ALA A C 1
ATOM 664 O O . ALA A 1 82 ? 25.714 10.515 -39.550 1.00 53.69 82 ALA A O 1
ATOM 665 N N . SER A 1 83 ? 25.372 8.387 -40.183 1.00 54.78 83 SER A N 1
ATOM 666 C CA . SER A 1 83 ? 26.726 8.169 -40.673 1.00 54.78 83 SER A CA 1
ATOM 667 C C . SER A 1 83 ? 26.850 8.970 -41.961 1.00 54.78 83 SER A C 1
ATOM 669 O O . SER A 1 83 ? 26.426 8.538 -43.030 1.00 54.78 83 SER A O 1
ATOM 671 N N . ASN A 1 84 ? 27.360 10.193 -41.839 1.00 56.22 84 ASN A N 1
ATOM 672 C CA . ASN A 1 84 ? 27.564 11.095 -42.957 1.00 56.22 84 ASN A CA 1
ATOM 673 C C . ASN A 1 84 ? 28.848 10.673 -43.680 1.00 56.22 84 ASN A C 1
ATOM 675 O O . ASN A 1 84 ? 29.869 11.355 -43.640 1.00 56.22 84 ASN A O 1
ATOM 679 N N . ARG A 1 85 ? 28.825 9.485 -44.288 1.00 49.16 85 ARG A N 1
ATOM 680 C CA . ARG A 1 85 ? 29.889 9.033 -45.178 1.00 49.16 85 ARG A CA 1
ATOM 681 C C . ARG A 1 85 ? 29.631 9.647 -46.550 1.00 49.16 85 ARG A C 1
ATOM 683 O O . ARG A 1 85 ? 29.105 9.003 -47.450 1.00 49.16 85 ARG A O 1
ATOM 690 N N . THR A 1 86 ? 29.936 10.934 -46.688 1.00 57.28 86 THR A N 1
ATOM 691 C CA . THR A 1 86 ? 29.932 11.626 -47.980 1.00 57.28 86 THR A CA 1
ATOM 692 C C . THR A 1 86 ? 31.203 11.278 -48.747 1.00 57.28 86 THR A C 1
ATOM 694 O O . THR A 1 86 ? 32.078 12.121 -48.926 1.00 57.28 86 THR A O 1
ATOM 697 N N . ASP A 1 87 ? 31.304 10.035 -49.208 1.00 56.28 87 ASP A N 1
ATOM 698 C CA . ASP A 1 87 ? 32.269 9.678 -50.244 1.00 56.28 87 ASP A CA 1
ATOM 699 C C . ASP A 1 87 ? 31.616 9.975 -51.611 1.00 56.28 87 ASP A C 1
ATOM 701 O O . ASP A 1 87 ? 30.962 9.135 -52.219 1.00 56.28 87 ASP A O 1
ATOM 705 N N . GLY A 1 88 ? 31.745 11.226 -52.070 1.00 61.53 88 GLY A N 1
ATOM 706 C CA . GLY A 1 88 ? 31.799 11.556 -53.503 1.00 61.53 88 GLY A CA 1
ATOM 707 C C . GLY A 1 88 ? 30.524 11.516 -54.364 1.00 61.53 88 GLY A C 1
ATOM 708 O O . GLY A 1 88 ? 30.656 11.308 -55.569 1.00 61.53 88 GLY A O 1
ATOM 709 N N . ILE A 1 89 ? 29.316 11.746 -53.832 1.00 61.06 89 ILE A N 1
ATOM 710 C CA . ILE A 1 89 ? 28.078 11.777 -54.649 1.00 61.06 89 ILE A CA 1
ATOM 711 C C . ILE A 1 89 ? 27.595 13.229 -54.891 1.00 61.06 89 ILE A C 1
ATOM 713 O O . ILE A 1 89 ? 27.503 14.005 -53.938 1.00 61.06 89 ILE A O 1
ATOM 717 N N . PRO A 1 90 ? 27.284 13.629 -56.145 1.00 60.12 90 PRO A N 1
ATOM 718 C CA . PRO A 1 90 ? 26.875 14.992 -56.494 1.00 60.12 90 PRO A CA 1
ATOM 719 C C . PRO A 1 90 ? 25.508 15.409 -55.899 1.00 60.12 90 PRO A C 1
ATOM 721 O O . PRO A 1 90 ? 24.600 14.587 -55.769 1.00 60.12 90 PRO A O 1
ATOM 724 N N . PRO A 1 91 ? 25.317 16.708 -55.583 1.00 55.53 91 PRO A N 1
ATOM 725 C CA . PRO A 1 91 ? 24.257 17.213 -54.695 1.00 55.53 91 PRO A CA 1
ATOM 726 C C . PRO A 1 91 ? 22.830 17.279 -55.279 1.00 55.53 91 PRO A C 1
ATOM 728 O O . PRO A 1 91 ? 21.966 17.935 -54.700 1.00 55.53 91 PRO A O 1
ATOM 731 N N . SER A 1 92 ? 22.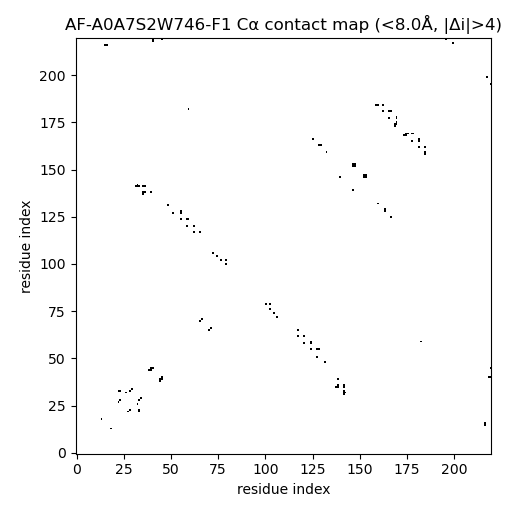526 16.627 -56.403 1.00 55.59 92 SER A N 1
ATOM 732 C CA . SER A 1 92 ? 21.254 16.835 -57.118 1.00 55.59 92 SER A CA 1
ATOM 733 C C . SER A 1 92 ? 20.138 15.816 -56.836 1.00 55.59 92 SER A C 1
ATOM 735 O O . SER A 1 92 ? 19.039 16.000 -57.355 1.00 55.59 92 SER A O 1
ATOM 737 N N . VAL A 1 93 ? 20.346 14.783 -56.002 1.00 53.78 93 VAL A N 1
ATOM 738 C CA . VAL A 1 93 ? 19.334 13.708 -55.801 1.00 53.78 93 VAL A CA 1
ATOM 739 C C . VAL A 1 93 ? 19.062 13.348 -54.325 1.00 53.78 93 VAL A C 1
ATOM 741 O O . VAL A 1 93 ? 18.462 12.326 -54.018 1.00 53.78 93 VAL A O 1
ATOM 744 N N . HIS A 1 94 ? 19.424 14.202 -53.364 1.00 49.47 94 HIS A N 1
ATOM 745 C CA . HIS A 1 94 ? 19.281 13.886 -51.928 1.00 49.47 94 HIS A CA 1
ATOM 746 C C . HIS A 1 94 ? 17.861 14.026 -51.335 1.00 49.47 94 HIS A C 1
ATOM 748 O O . HIS A 1 94 ? 17.696 13.904 -50.123 1.00 49.47 94 HIS A O 1
ATOM 754 N N . ARG A 1 95 ? 16.821 14.300 -52.138 1.00 51.75 95 ARG A N 1
ATOM 755 C CA . ARG A 1 95 ? 15.496 14.696 -51.613 1.00 51.75 95 ARG A CA 1
ATOM 756 C C . ARG A 1 95 ? 14.408 13.620 -51.578 1.00 51.75 95 ARG A C 1
ATOM 758 O O . ARG A 1 95 ? 13.322 13.936 -51.110 1.00 51.75 95 ARG A O 1
ATOM 765 N N . LEU A 1 96 ? 14.648 12.394 -52.053 1.00 51.88 96 LEU A N 1
ATOM 766 C CA . LEU A 1 96 ? 13.572 11.390 -52.192 1.00 51.88 96 LEU A CA 1
ATOM 767 C C . LEU A 1 96 ? 13.872 9.992 -51.634 1.00 51.88 96 LEU A C 1
ATOM 769 O O . LEU A 1 96 ? 13.051 9.096 -51.797 1.00 51.88 96 LEU A O 1
ATOM 773 N N . LEU A 1 97 ? 14.986 9.801 -50.926 1.00 49.22 97 LEU A N 1
ATOM 774 C CA . LEU A 1 97 ? 15.265 8.551 -50.219 1.00 49.22 97 LEU A CA 1
ATOM 775 C C . LEU A 1 97 ? 15.530 8.849 -48.737 1.00 49.22 97 LEU A C 1
ATOM 777 O O . LEU A 1 97 ? 16.660 8.829 -48.259 1.00 49.22 97 LEU A O 1
ATOM 781 N N . SER A 1 98 ? 14.460 9.147 -47.996 1.00 48.62 98 SER A N 1
ATOM 782 C CA . SER A 1 98 ? 14.412 8.890 -46.552 1.00 48.62 98 SER A CA 1
ATOM 783 C C . SER A 1 98 ? 14.303 7.378 -46.361 1.00 48.62 98 SER A C 1
ATOM 785 O O . SER A 1 98 ? 13.251 6.856 -46.006 1.00 48.62 98 SER A O 1
ATOM 787 N N . THR A 1 99 ? 15.373 6.669 -46.717 1.00 47.50 99 THR A N 1
ATOM 788 C CA . THR A 1 99 ? 15.509 5.234 -46.501 1.00 47.50 99 THR A CA 1
ATOM 789 C C . THR A 1 99 ? 15.472 5.001 -45.002 1.00 47.50 99 THR A C 1
ATOM 791 O O . THR A 1 99 ? 16.184 5.670 -44.252 1.00 47.50 99 THR A O 1
ATOM 794 N N . GLU A 1 100 ? 14.591 4.095 -44.594 1.00 54.44 100 GLU A N 1
ATOM 795 C CA . GLU A 1 100 ? 14.386 3.623 -43.233 1.00 54.44 100 GLU A CA 1
ATOM 796 C C . GLU A 1 100 ? 15.716 3.539 -42.480 1.00 54.44 100 GLU A C 1
ATOM 798 O O . GLU A 1 100 ? 16.552 2.674 -42.742 1.00 54.44 100 GLU A O 1
ATOM 803 N N . ALA A 1 101 ? 15.927 4.446 -41.527 1.00 50.72 101 ALA A N 1
ATOM 804 C CA . ALA A 1 101 ? 16.870 4.178 -40.461 1.00 50.72 101 ALA A CA 1
ATOM 805 C C . ALA A 1 101 ? 16.258 3.026 -39.659 1.00 50.72 101 ALA A C 1
ATOM 807 O O . ALA A 1 101 ? 15.455 3.247 -38.752 1.00 50.72 101 ALA A O 1
ATOM 808 N N . THR A 1 102 ? 16.569 1.789 -40.050 1.00 49.88 102 THR A N 1
ATOM 809 C CA . THR A 1 102 ? 16.217 0.581 -39.310 1.00 49.88 102 THR A CA 1
ATOM 810 C C . THR A 1 102 ? 17.050 0.595 -38.036 1.00 49.88 102 THR A C 1
ATOM 812 O O . THR A 1 102 ? 18.096 -0.043 -37.936 1.00 49.88 102 THR A O 1
ATOM 815 N N . CYS A 1 103 ? 16.641 1.412 -37.067 1.00 55.03 103 CYS A N 1
ATOM 816 C CA . CYS A 1 103 ? 17.201 1.387 -35.731 1.00 55.03 103 CYS A CA 1
ATOM 817 C C . CYS A 1 103 ? 16.749 0.048 -35.145 1.00 55.03 103 CYS A C 1
ATOM 819 O O . CYS A 1 103 ? 15.622 -0.085 -34.673 1.00 55.03 103 CYS A O 1
ATOM 821 N N . MET A 1 104 ? 17.580 -0.986 -35.311 1.00 50.62 104 MET A N 1
ATOM 822 C CA . MET A 1 104 ? 17.256 -2.312 -34.814 1.00 50.62 104 MET A CA 1
ATOM 823 C C . MET A 1 104 ? 17.251 -2.213 -33.286 1.00 50.62 104 MET A C 1
ATOM 825 O O . MET A 1 104 ? 18.280 -1.836 -32.715 1.00 50.62 104 MET A O 1
ATOM 829 N N . PRO A 1 105 ? 16.121 -2.480 -32.611 1.00 55.97 105 PRO A N 1
ATOM 830 C CA . PRO A 1 105 ? 16.105 -2.507 -31.162 1.00 55.97 105 PRO A CA 1
ATOM 831 C C . PRO A 1 105 ? 17.006 -3.662 -30.717 1.00 55.97 105 PRO A C 1
ATOM 833 O O . PRO A 1 105 ? 16.614 -4.825 -30.767 1.00 55.97 105 PRO A O 1
ATOM 836 N N . TYR A 1 106 ? 18.240 -3.348 -30.315 1.00 54.56 106 TYR A N 1
ATOM 837 C CA . TYR A 1 106 ? 19.131 -4.291 -29.646 1.00 54.56 106 TYR A CA 1
ATOM 838 C C . TYR A 1 106 ? 18.617 -4.508 -28.223 1.00 54.56 106 TYR A C 1
ATOM 840 O O . TYR A 1 106 ? 19.175 -4.017 -27.246 1.00 54.56 106 TYR A O 1
ATOM 848 N N . CYS A 1 107 ? 17.530 -5.258 -28.106 1.00 63.22 107 CYS A N 1
ATOM 849 C CA . CYS A 1 107 ? 17.234 -5.957 -26.873 1.00 63.22 107 CYS A CA 1
ATOM 850 C C . CYS A 1 107 ? 18.016 -7.253 -26.931 1.00 63.22 107 CYS A C 1
ATOM 852 O O . CYS A 1 107 ? 17.594 -8.214 -27.568 1.00 63.22 107 CYS A O 1
ATOM 854 N N . LEU A 1 108 ? 19.204 -7.228 -26.321 1.00 59.59 108 LEU A N 1
ATOM 855 C CA . LEU A 1 108 ? 19.941 -8.438 -25.981 1.00 59.59 108 LEU A CA 1
ATOM 856 C C . LEU A 1 108 ? 18.953 -9.431 -25.373 1.00 59.59 108 LEU A C 1
ATOM 858 O O . LEU A 1 108 ? 18.208 -9.068 -24.464 1.00 59.59 108 LEU A O 1
ATOM 862 N N . GLU A 1 109 ? 18.937 -10.635 -25.937 1.00 65.44 109 GLU A N 1
ATOM 863 C CA . GLU A 1 109 ? 18.074 -11.758 -25.589 1.00 65.44 109 GLU A CA 1
ATOM 864 C C . GLU A 1 109 ? 18.004 -11.908 -24.064 1.00 65.44 109 GLU A C 1
ATOM 866 O O . GLU A 1 109 ? 18.920 -12.430 -23.426 1.00 65.44 109 GLU A O 1
ATOM 871 N N . GLN A 1 110 ? 16.962 -11.334 -23.452 1.00 66.19 110 GLN A N 1
ATOM 872 C CA . GLN A 1 110 ? 16.826 -11.380 -22.005 1.00 66.19 110 GLN A CA 1
ATOM 873 C C . GLN A 1 110 ? 16.456 -12.807 -21.612 1.00 66.19 110 GLN A C 1
ATOM 875 O O . GLN A 1 110 ? 15.607 -13.431 -22.257 1.00 66.19 110 GLN A O 1
ATOM 880 N N . PRO A 1 111 ? 17.068 -13.350 -20.554 1.00 76.38 111 PRO A N 1
ATOM 881 C CA . PRO A 1 111 ? 16.799 -14.717 -20.170 1.00 76.38 111 PRO A CA 1
ATOM 882 C C . PRO A 1 111 ? 15.349 -14.837 -19.674 1.00 76.38 111 PRO A C 1
ATOM 884 O O . PRO A 1 111 ? 14.902 -14.075 -18.817 1.00 76.38 111 PRO A O 1
ATOM 887 N N . HIS A 1 112 ? 14.611 -15.815 -20.209 1.00 82.06 112 HIS A N 1
ATOM 888 C CA . HIS A 1 112 ? 13.159 -15.969 -20.024 1.00 82.06 112 HIS A CA 1
ATOM 889 C C . HIS A 1 112 ? 12.678 -15.982 -18.558 1.00 82.06 112 HIS A C 1
ATOM 891 O O . HIS A 1 112 ? 11.527 -15.648 -18.290 1.00 82.06 112 HIS A O 1
ATOM 897 N N . TRP A 1 113 ? 13.542 -16.333 -17.597 1.00 85.12 113 TRP A N 1
ATOM 898 C CA . TRP A 1 113 ? 13.199 -16.348 -16.171 1.00 85.12 113 TRP A CA 1
ATOM 899 C C . TRP A 1 113 ? 12.951 -14.949 -15.587 1.00 85.12 113 TRP A C 1
ATOM 901 O O . TRP A 1 113 ? 12.166 -14.825 -14.648 1.00 85.12 113 TRP A O 1
ATOM 911 N N . VAL A 1 114 ? 13.566 -13.899 -16.146 1.00 83.75 114 VAL A N 1
ATOM 912 C CA . VAL A 1 114 ? 13.377 -12.513 -15.677 1.00 83.75 114 VAL A CA 1
ATOM 913 C C . VAL A 1 114 ? 11.957 -12.039 -15.971 1.00 83.75 114 VAL A C 1
ATOM 915 O O . VAL A 1 114 ? 11.318 -11.440 -15.108 1.00 83.75 114 VAL A O 1
ATOM 918 N N . HIS A 1 115 ? 11.429 -12.379 -17.151 1.00 79.88 115 HIS A N 1
ATOM 919 C CA . HIS A 1 115 ? 10.064 -12.021 -17.533 1.00 79.88 115 HIS A CA 1
ATOM 920 C C . HIS A 1 115 ? 9.033 -12.670 -16.599 1.00 79.88 115 HIS A C 1
ATOM 922 O O . HIS A 1 115 ? 8.148 -11.992 -16.080 1.00 79.88 115 HIS A O 1
ATOM 928 N N . SER A 1 116 ? 9.218 -13.959 -16.293 1.00 88.38 116 SER A N 1
ATOM 929 C CA . SER A 1 116 ? 8.357 -14.684 -15.355 1.00 88.38 116 SER A CA 1
ATOM 930 C C . SER A 1 116 ? 8.425 -14.122 -13.932 1.00 88.38 116 SER A C 1
ATOM 932 O O . SER A 1 116 ? 7.406 -14.049 -13.245 1.00 88.38 116 SER A O 1
ATOM 934 N N . LEU A 1 117 ? 9.615 -13.716 -13.469 1.00 88.31 117 LEU A N 1
ATOM 935 C CA . LEU A 1 117 ? 9.762 -13.120 -12.141 1.00 88.31 117 LEU A CA 1
ATOM 936 C C . LEU A 1 117 ? 9.060 -11.771 -12.044 1.00 88.31 117 LEU A C 1
ATOM 938 O O . LEU A 1 117 ? 8.323 -11.567 -11.080 1.00 88.31 117 LEU A O 1
ATOM 942 N N . HIS A 1 118 ? 9.242 -10.894 -13.031 1.00 84.38 118 HIS A N 1
ATOM 943 C CA . HIS A 1 118 ? 8.595 -9.583 -13.061 1.00 84.38 118 HIS A CA 1
ATOM 944 C C . HIS A 1 118 ? 7.066 -9.718 -12.985 1.00 84.38 118 HIS A C 1
ATOM 946 O O . HIS A 1 118 ? 6.426 -9.097 -12.137 1.00 84.38 118 HIS A O 1
ATOM 952 N N . GLU A 1 119 ? 6.486 -10.627 -13.775 1.00 87.06 119 GLU A N 1
ATOM 953 C CA . GLU A 1 119 ? 5.046 -10.894 -13.734 1.00 87.06 119 GLU A CA 1
ATOM 954 C C . GLU A 1 119 ? 4.588 -11.434 -12.366 1.00 87.06 119 GLU A C 1
ATOM 956 O O . GLU A 1 119 ? 3.561 -11.007 -11.830 1.00 87.06 119 GLU A O 1
ATOM 961 N N . SER A 1 120 ? 5.361 -12.336 -11.755 1.00 93.00 120 SER A N 1
ATOM 962 C CA . SER A 1 120 ? 5.017 -12.907 -10.447 1.00 93.00 120 SER A CA 1
ATOM 963 C C . SER A 1 120 ? 5.095 -11.888 -9.302 1.00 93.00 120 SER A C 1
ATOM 965 O O . SER A 1 120 ? 4.181 -11.825 -8.477 1.00 93.00 120 SER A O 1
ATOM 967 N N . LEU A 1 121 ? 6.148 -11.063 -9.271 1.00 89.06 121 LEU A N 1
ATOM 968 C CA . LEU A 1 121 ? 6.353 -10.006 -8.278 1.00 89.06 121 LEU A CA 1
ATOM 969 C C . LEU A 1 121 ? 5.198 -9.012 -8.325 1.00 89.06 121 LEU A C 1
ATOM 971 O O . LEU A 1 121 ? 4.624 -8.698 -7.283 1.00 89.06 121 LEU A O 1
ATOM 975 N N . PHE A 1 122 ? 4.797 -8.615 -9.532 1.00 85.81 122 PHE A N 1
ATOM 976 C CA . PHE A 1 122 ? 3.670 -7.721 -9.755 1.00 85.81 122 PHE A CA 1
ATOM 977 C C . PHE A 1 122 ? 2.353 -8.285 -9.193 1.00 85.81 122 PHE A C 1
ATOM 979 O O . PHE A 1 122 ? 1.654 -7.614 -8.429 1.00 85.81 122 PHE A O 1
ATOM 986 N N . TRP A 1 123 ? 2.025 -9.547 -9.494 1.00 91.19 123 TRP A N 1
ATOM 987 C CA . TRP A 1 123 ? 0.810 -10.190 -8.976 1.00 91.19 123 TRP A CA 1
ATOM 988 C C . TRP A 1 123 ? 0.803 -10.331 -7.450 1.00 91.19 123 TRP A C 1
ATOM 990 O O . TRP A 1 123 ? -0.231 -10.113 -6.812 1.00 91.19 123 TRP A O 1
ATOM 1000 N N . ILE A 1 124 ? 1.949 -10.669 -6.854 1.00 92.00 124 ILE A N 1
ATOM 1001 C CA . ILE A 1 124 ? 2.100 -10.754 -5.396 1.00 92.00 124 ILE A CA 1
ATOM 1002 C C . ILE A 1 124 ? 1.886 -9.374 -4.762 1.00 92.00 124 ILE A C 1
ATOM 1004 O O . ILE A 1 124 ? 1.137 -9.261 -3.790 1.00 92.00 124 ILE A O 1
ATOM 1008 N N . SER A 1 125 ? 2.477 -8.329 -5.348 1.00 89.12 125 SER A N 1
ATOM 1009 C CA . SER A 1 125 ? 2.334 -6.926 -4.934 1.00 89.12 125 SER A CA 1
ATOM 1010 C C . SER A 1 125 ? 0.858 -6.512 -4.858 1.00 89.12 125 SER A C 1
ATOM 1012 O O . SER A 1 125 ? 0.380 -6.071 -3.808 1.00 89.12 125 SER A O 1
ATOM 1014 N N . ILE A 1 126 ? 0.100 -6.771 -5.931 1.00 89.12 126 ILE A N 1
ATOM 1015 C CA . ILE A 1 126 ? -1.345 -6.501 -5.999 1.00 89.12 126 ILE A CA 1
ATOM 1016 C C . ILE A 1 126 ? -2.100 -7.283 -4.920 1.00 89.12 126 ILE A C 1
ATOM 1018 O O . ILE A 1 126 ? -2.964 -6.735 -4.231 1.00 89.12 126 ILE A O 1
ATOM 1022 N N . SER A 1 127 ? -1.790 -8.572 -4.755 1.00 92.88 127 SER A N 1
ATOM 1023 C CA . SER A 1 127 ? -2.464 -9.416 -3.765 1.00 92.88 127 SER A CA 1
ATOM 1024 C C . SER A 1 127 ? -2.275 -8.880 -2.344 1.00 92.88 127 SER A C 1
ATOM 1026 O O . SER A 1 127 ? -3.236 -8.828 -1.572 1.00 92.88 127 SER A O 1
ATOM 1028 N N . ILE A 1 128 ? -1.057 -8.458 -1.996 1.00 90.25 128 ILE A N 1
ATOM 1029 C CA . ILE A 1 128 ? -0.746 -7.879 -0.683 1.00 90.25 128 ILE A CA 1
ATOM 1030 C C . ILE A 1 128 ? -1.517 -6.567 -0.489 1.00 90.25 128 ILE A C 1
ATOM 1032 O O . ILE A 1 128 ? -2.114 -6.351 0.570 1.00 90.25 128 ILE A O 1
ATOM 1036 N N . LEU A 1 129 ? -1.578 -5.709 -1.510 1.00 87.25 129 LEU A N 1
ATOM 1037 C CA . LEU A 1 129 ? -2.320 -4.451 -1.436 1.00 87.25 129 LEU A CA 1
ATOM 1038 C C . LEU A 1 129 ? -3.826 -4.641 -1.265 1.00 87.25 129 LEU A C 1
ATOM 1040 O O . LEU A 1 129 ? -4.426 -3.952 -0.434 1.00 87.25 129 LEU A O 1
ATOM 1044 N N . LEU A 1 130 ? -4.430 -5.572 -2.007 1.00 90.81 130 LEU A N 1
ATOM 1045 C CA . LEU A 1 130 ? -5.851 -5.902 -1.882 1.00 90.81 130 LEU A CA 1
ATOM 1046 C C . LEU A 1 130 ? -6.173 -6.449 -0.495 1.00 90.81 130 LEU A C 1
ATOM 1048 O O . LEU A 1 130 ? -7.150 -6.037 0.129 1.00 90.81 130 LEU A O 1
ATOM 1052 N N . MET A 1 131 ? -5.327 -7.336 0.018 1.00 89.75 131 MET A N 1
ATOM 1053 C CA . MET A 1 131 ? -5.486 -7.887 1.354 1.00 89.75 131 MET A CA 1
ATOM 1054 C C . MET A 1 131 ? -5.410 -6.796 2.434 1.00 89.75 131 MET A C 1
ATOM 1056 O O . MET A 1 131 ? -6.266 -6.743 3.319 1.00 89.75 131 MET A O 1
ATOM 1060 N N . PHE A 1 132 ? -4.449 -5.874 2.327 1.00 86.00 132 PHE A N 1
ATOM 1061 C CA . PHE A 1 132 ? -4.378 -4.704 3.206 1.00 86.00 132 PHE A CA 1
ATOM 1062 C C . PHE A 1 132 ? -5.620 -3.818 3.117 1.00 86.00 132 PHE A C 1
ATOM 1064 O O . PHE A 1 132 ? -6.073 -3.290 4.133 1.00 86.00 132 PHE A O 1
ATOM 1071 N N . GLN A 1 133 ? -6.157 -3.632 1.911 1.00 88.44 133 GLN A N 1
ATOM 1072 C CA . GLN A 1 133 ? -7.352 -2.822 1.709 1.00 88.44 133 GLN A CA 1
ATOM 1073 C C . GLN A 1 133 ? -8.569 -3.450 2.386 1.00 88.44 133 GLN A C 1
ATOM 1075 O O . GLN A 1 133 ? -9.348 -2.744 3.021 1.00 88.44 133 GLN A O 1
ATOM 1080 N N . VAL A 1 134 ? -8.731 -4.770 2.289 1.00 91.06 134 VAL A N 1
ATOM 1081 C CA . VAL A 1 134 ? -9.825 -5.482 2.961 1.00 91.06 134 VAL A CA 1
ATOM 1082 C C . VAL A 1 134 ? -9.730 -5.317 4.477 1.00 91.06 134 VAL A C 1
ATOM 1084 O O . VAL A 1 134 ? -10.732 -4.990 5.110 1.00 91.06 134 VAL A O 1
ATOM 1087 N N . GLU A 1 135 ? -8.539 -5.461 5.059 1.00 87.00 135 GLU A N 1
ATOM 1088 C CA . GLU A 1 135 ? -8.340 -5.230 6.495 1.00 87.00 135 GLU A CA 1
ATOM 1089 C C . GLU A 1 135 ? -8.721 -3.796 6.891 1.00 87.00 135 GLU A C 1
ATOM 1091 O O . GLU A 1 135 ? -9.453 -3.568 7.860 1.00 87.00 135 GLU A O 1
ATOM 1096 N N . PHE A 1 136 ? -8.264 -2.813 6.111 1.00 83.25 136 PHE A N 1
ATOM 1097 C CA . PHE A 1 136 ? -8.585 -1.413 6.355 1.00 83.25 136 PHE A CA 1
ATOM 1098 C C . PHE A 1 136 ? -10.092 -1.141 6.247 1.00 83.25 136 PHE A C 1
ATOM 1100 O O . PHE A 1 136 ? -10.652 -0.417 7.070 1.00 83.25 136 PHE A O 1
ATOM 1107 N N . LEU A 1 137 ? -10.778 -1.770 5.289 1.00 88.25 137 LEU A N 1
ATOM 1108 C CA . LEU A 1 137 ? -12.231 -1.696 5.143 1.00 88.25 137 LEU A CA 1
ATOM 1109 C C . LEU A 1 137 ? -12.971 -2.323 6.329 1.00 88.25 137 LEU A C 1
ATOM 1111 O O . LEU A 1 137 ? -13.985 -1.776 6.760 1.00 88.25 137 LEU A O 1
ATOM 1115 N N . ILE A 1 138 ? -12.472 -3.429 6.886 1.00 88.31 138 ILE A N 1
ATOM 1116 C CA . ILE A 1 138 ? -13.045 -4.061 8.084 1.00 88.31 138 ILE A CA 1
ATOM 1117 C C . ILE A 1 138 ? -12.924 -3.121 9.291 1.00 88.31 138 ILE A C 1
ATOM 1119 O O . ILE A 1 138 ? -13.906 -2.898 10.007 1.00 88.31 138 ILE A O 1
ATOM 1123 N N . LEU A 1 139 ? -11.752 -2.510 9.482 1.00 80.00 139 LEU A N 1
ATOM 1124 C CA . LEU A 1 139 ? -11.513 -1.479 10.498 1.00 80.00 139 LEU A CA 1
ATOM 1125 C C . LEU A 1 139 ? -12.446 -0.275 10.321 1.00 80.00 139 LEU A C 1
ATOM 1127 O O . LEU A 1 139 ? -13.092 0.172 11.273 1.00 80.00 139 LEU A O 1
ATOM 1131 N N . PHE A 1 140 ? -12.567 0.219 9.092 1.00 83.62 140 PHE A N 1
ATOM 1132 C CA . PHE A 1 140 ? -13.451 1.327 8.752 1.00 83.62 140 PHE A CA 1
ATOM 1133 C C . PHE A 1 140 ? -14.922 0.988 9.037 1.00 83.62 140 PHE A C 1
ATOM 1135 O O . PHE A 1 140 ? -15.635 1.769 9.674 1.00 83.62 140 PHE A O 1
ATOM 1142 N N . ALA A 1 141 ? -15.372 -0.205 8.644 1.00 86.06 141 ALA A N 1
ATOM 1143 C CA . ALA A 1 141 ? -16.727 -0.685 8.890 1.00 86.06 141 ALA A CA 1
ATOM 1144 C C . ALA A 1 141 ? -17.036 -0.828 10.390 1.00 86.06 141 ALA A C 1
ATOM 1146 O O . ALA A 1 141 ? -18.165 -0.558 10.807 1.00 86.06 141 ALA A O 1
ATOM 1147 N N . ALA A 1 142 ? -16.046 -1.188 11.213 1.00 83.94 142 ALA A N 1
ATOM 1148 C CA . ALA A 1 142 ? -16.205 -1.265 12.664 1.00 83.94 142 ALA A CA 1
ATOM 1149 C C . ALA A 1 142 ? -16.372 0.121 13.322 1.00 83.94 142 ALA A C 1
ATOM 1151 O O . ALA A 1 142 ? -17.115 0.252 14.298 1.00 83.94 142 ALA A O 1
ATOM 1152 N N . ILE A 1 143 ? -15.717 1.160 12.788 1.00 79.56 143 ILE A N 1
ATOM 1153 C CA . ILE A 1 143 ? -15.687 2.519 13.369 1.00 79.56 143 ILE A CA 1
ATOM 1154 C C . ILE A 1 143 ? -16.797 3.432 12.785 1.00 79.56 143 ILE A C 1
ATOM 1156 O O . ILE A 1 143 ? -17.263 4.366 13.452 1.00 79.56 143 ILE A O 1
ATOM 1160 N N . ARG A 1 144 ? -17.300 3.123 11.578 1.00 79.31 144 ARG A N 1
ATOM 1161 C CA . ARG A 1 144 ? -18.467 3.711 10.878 1.00 79.31 144 ARG A CA 1
ATOM 1162 C C . ARG A 1 144 ? -18.578 5.241 10.954 1.00 79.31 144 ARG A C 1
ATOM 1164 O O . ARG A 1 144 ? -18.021 5.953 10.131 1.00 79.31 144 ARG A O 1
ATOM 1171 N N . PHE A 1 145 ? -19.359 5.764 11.901 1.00 62.34 145 PHE A N 1
ATOM 1172 C CA . PHE A 1 145 ? -19.810 7.163 11.919 1.00 62.34 145 PHE A CA 1
ATOM 1173 C C . PHE A 1 145 ? -18.938 8.088 12.767 1.00 62.34 145 PHE A C 1
ATOM 1175 O O . PHE A 1 145 ? -18.977 9.301 12.574 1.00 62.34 145 PHE A O 1
ATOM 1182 N N . LEU A 1 146 ? -18.152 7.549 13.704 1.00 66.69 146 LEU A N 1
ATOM 1183 C CA . LEU A 1 146 ? -17.235 8.372 14.501 1.00 66.69 146 LEU A CA 1
ATOM 1184 C C . LEU A 1 146 ? -16.076 8.912 13.640 1.00 66.69 146 LEU A C 1
ATOM 1186 O O . LEU A 1 146 ? -15.476 9.934 13.964 1.00 66.69 146 LEU A O 1
ATOM 1190 N N . PHE A 1 147 ? -15.832 8.241 12.512 1.00 65.56 147 PHE A N 1
ATOM 1191 C CA . PHE A 1 147 ? -14.728 8.454 11.586 1.00 65.56 147 PHE A CA 1
ATOM 1192 C C . PHE A 1 147 ? -14.822 9.751 10.779 1.00 65.56 147 PHE A C 1
ATOM 1194 O O . PHE A 1 147 ? -13.811 10.419 10.596 1.00 65.56 147 PHE A O 1
ATOM 1201 N N . PHE A 1 148 ? -16.023 10.171 10.359 1.00 69.75 148 PHE A N 1
ATOM 1202 C CA . PHE A 1 148 ? -16.195 11.376 9.529 1.00 69.75 148 PHE A CA 1
ATOM 1203 C C . PHE A 1 148 ? -15.750 12.677 10.209 1.00 69.75 148 PHE A C 1
ATOM 1205 O O . PHE A 1 148 ? -15.651 13.715 9.562 1.00 69.75 148 PHE A O 1
ATOM 1212 N N . ARG A 1 149 ? -15.463 12.638 11.514 1.00 76.50 149 ARG A N 1
ATOM 1213 C CA . ARG A 1 149 ? -14.947 13.792 12.249 1.00 76.50 149 ARG A CA 1
ATOM 1214 C C . ARG A 1 149 ? -13.424 13.937 12.170 1.00 76.50 149 ARG A C 1
ATOM 1216 O O . ARG A 1 149 ? -12.912 15.016 12.447 1.00 76.50 149 ARG A O 1
ATOM 1223 N N . ASN A 1 150 ? -12.713 12.879 11.792 1.00 75.12 150 ASN A N 1
ATOM 1224 C CA . ASN A 1 150 ? -11.256 12.839 11.749 1.00 75.12 150 ASN A CA 1
ATOM 1225 C C . ASN A 1 150 ? -10.794 12.877 10.285 1.00 75.12 150 ASN A C 1
ATOM 1227 O O . ASN A 1 150 ? -10.903 11.898 9.552 1.00 75.12 150 ASN A O 1
ATOM 1231 N N . VAL A 1 151 ? -10.255 14.015 9.852 1.00 80.88 151 VAL A N 1
ATOM 1232 C CA . VAL A 1 151 ? -9.873 14.245 8.445 1.00 80.88 151 VAL A CA 1
ATOM 1233 C C . VAL A 1 151 ? -8.764 13.294 7.968 1.00 80.88 151 VAL A C 1
ATOM 1235 O O . VAL A 1 151 ? -8.823 12.812 6.841 1.00 80.88 151 VAL A O 1
ATOM 1238 N N . PHE A 1 152 ? -7.790 12.954 8.819 1.00 79.12 152 PHE A N 1
ATOM 1239 C CA . PHE A 1 152 ? -6.678 12.057 8.451 1.00 79.12 152 PHE A CA 1
ATOM 1240 C C . PHE A 1 152 ? -7.124 10.679 7.976 1.00 79.12 152 PHE A C 1
ATOM 1242 O O . PHE A 1 152 ? -6.551 10.098 7.063 1.00 79.12 152 PHE A O 1
ATOM 1249 N N . TYR A 1 153 ? -8.171 10.183 8.607 1.00 78.31 153 TYR A N 1
ATOM 1250 C CA . TYR A 1 153 ? -8.768 8.887 8.366 1.00 78.31 153 TYR A CA 1
ATOM 1251 C C . TYR A 1 153 ? -9.436 8.834 6.978 1.00 78.31 153 TYR A C 1
ATOM 1253 O O . TYR A 1 153 ? -9.308 7.848 6.254 1.00 78.31 153 TYR A O 1
ATOM 1261 N N . ILE A 1 154 ? -10.062 9.938 6.558 1.00 85.81 154 ILE A N 1
ATOM 1262 C CA . ILE A 1 154 ? -10.622 10.101 5.209 1.00 85.81 154 ILE A CA 1
ATOM 1263 C C . ILE A 1 154 ? -9.504 10.196 4.165 1.00 85.81 154 ILE A C 1
ATOM 1265 O O . ILE A 1 154 ? -9.595 9.563 3.116 1.00 85.81 154 ILE A O 1
ATOM 1269 N N . ILE A 1 155 ? -8.441 10.954 4.455 1.00 87.00 155 ILE A N 1
ATOM 1270 C CA . ILE A 1 155 ? -7.284 11.071 3.557 1.00 87.00 155 ILE A CA 1
ATOM 1271 C C . ILE A 1 155 ? -6.656 9.695 3.321 1.00 87.00 155 ILE A C 1
ATOM 1273 O O . ILE A 1 155 ? -6.420 9.333 2.176 1.00 87.00 155 ILE A O 1
ATOM 1277 N N . ASP A 1 156 ? -6.446 8.904 4.375 1.00 85.38 156 ASP A N 1
ATOM 1278 C CA . ASP A 1 156 ? -5.878 7.557 4.263 1.00 85.38 156 ASP A CA 1
ATOM 1279 C C . ASP A 1 156 ? -6.737 6.643 3.376 1.00 85.38 156 ASP A C 1
ATOM 1281 O O . ASP A 1 156 ? -6.217 5.982 2.480 1.00 85.38 156 ASP A O 1
ATOM 1285 N N . PHE A 1 157 ? -8.064 6.684 3.540 1.00 85.62 157 PHE A N 1
ATOM 1286 C CA . PHE A 1 157 ? -8.988 5.939 2.682 1.00 85.62 157 PHE A CA 1
ATOM 1287 C C . PHE A 1 157 ? -8.883 6.349 1.207 1.00 85.62 157 PHE A C 1
ATOM 1289 O O . PHE A 1 157 ? -8.854 5.487 0.326 1.00 85.62 157 PHE A O 1
ATOM 1296 N N . ILE A 1 158 ? -8.803 7.654 0.929 1.00 90.00 158 ILE A N 1
ATOM 1297 C CA . ILE A 1 158 ? -8.649 8.169 -0.437 1.00 90.00 158 ILE A CA 1
ATOM 1298 C C . ILE A 1 158 ? -7.308 7.730 -1.019 1.00 90.00 158 ILE A C 1
ATOM 1300 O O . ILE A 1 158 ? -7.279 7.220 -2.134 1.00 90.00 158 ILE A O 1
ATOM 1304 N N . VAL A 1 159 ? -6.215 7.882 -0.268 1.00 89.25 159 VAL A N 1
ATOM 1305 C CA . VAL A 1 159 ? -4.866 7.511 -0.713 1.00 89.25 159 VAL A CA 1
ATOM 1306 C C . VAL A 1 159 ? -4.789 6.018 -1.028 1.00 89.25 159 VAL A C 1
ATOM 1308 O O . VAL A 1 159 ? -4.285 5.636 -2.082 1.00 89.25 159 VAL A O 1
ATOM 1311 N N . VAL A 1 160 ? -5.343 5.165 -0.164 1.00 85.56 160 VAL A N 1
ATOM 1312 C CA . VAL A 1 160 ? -5.370 3.720 -0.408 1.00 85.56 160 VAL A CA 1
ATOM 1313 C C . VAL A 1 160 ? -6.267 3.356 -1.595 1.00 85.56 160 VAL A C 1
ATOM 1315 O O . VAL A 1 160 ? -5.904 2.513 -2.409 1.00 85.56 160 VAL A O 1
ATOM 1318 N N . THR A 1 161 ? -7.425 3.995 -1.741 1.00 88.81 161 THR A N 1
ATOM 1319 C CA . THR A 1 161 ? -8.309 3.724 -2.884 1.00 88.81 161 THR A CA 1
ATOM 1320 C C . THR A 1 161 ? -7.663 4.178 -4.196 1.00 88.81 161 THR A C 1
ATOM 1322 O O . THR A 1 161 ? -7.702 3.453 -5.189 1.00 88.81 161 THR A O 1
ATOM 1325 N N . ALA A 1 162 ? -7.001 5.337 -4.192 1.00 89.44 162 ALA A N 1
ATOM 1326 C CA . ALA A 1 162 ? -6.245 5.843 -5.331 1.00 89.44 162 ALA A CA 1
ATOM 1327 C C . ALA A 1 162 ? -5.096 4.901 -5.718 1.00 89.44 162 ALA A C 1
ATOM 1329 O O . ALA A 1 162 ? -4.839 4.736 -6.905 1.00 89.44 162 ALA A O 1
ATOM 1330 N N . SER A 1 163 ? -4.455 4.233 -4.750 1.00 86.81 163 SER A N 1
ATOM 1331 C CA . SER A 1 163 ? -3.387 3.261 -5.026 1.00 86.81 163 SER A CA 1
ATOM 1332 C C . SER A 1 163 ? -3.874 2.096 -5.886 1.00 86.81 163 SER A C 1
ATOM 1334 O O . SER A 1 163 ? -3.200 1.711 -6.834 1.00 86.81 163 SER A O 1
ATOM 1336 N N . ILE A 1 164 ? -5.066 1.570 -5.591 1.00 85.56 164 ILE A N 1
ATOM 1337 C CA . ILE A 1 164 ? -5.675 0.477 -6.359 1.00 85.56 164 ILE A CA 1
ATOM 1338 C C . ILE A 1 164 ? -6.028 0.953 -7.766 1.00 85.56 164 ILE A C 1
ATOM 1340 O O . ILE A 1 164 ? -5.735 0.277 -8.748 1.00 85.56 164 ILE A O 1
ATOM 1344 N N . VAL A 1 165 ? -6.637 2.136 -7.878 1.00 89.06 165 VAL A N 1
ATOM 1345 C CA . VAL A 1 165 ? -7.000 2.709 -9.182 1.00 89.06 165 VAL A CA 1
ATOM 1346 C C . VAL A 1 165 ? -5.759 2.937 -10.043 1.00 89.06 165 VAL A C 1
ATOM 1348 O O . VAL A 1 165 ? -5.786 2.641 -11.238 1.00 89.06 165 VAL A O 1
ATOM 1351 N N . LEU A 1 166 ? -4.668 3.418 -9.444 1.00 85.56 166 LEU A N 1
ATOM 1352 C CA . LEU A 1 166 ? -3.391 3.588 -10.127 1.00 85.56 166 LEU A CA 1
ATOM 1353 C C . LEU A 1 166 ? -2.829 2.248 -10.598 1.00 85.56 166 LEU A C 1
ATOM 1355 O O . LEU A 1 166 ? -2.488 2.144 -11.768 1.00 85.56 166 LEU A O 1
ATOM 1359 N N . GLU A 1 167 ? -2.816 1.211 -9.759 1.00 82.31 167 GLU A N 1
ATOM 1360 C CA . GLU A 1 167 ? -2.347 -0.122 -10.166 1.00 82.31 167 GLU A CA 1
ATOM 1361 C C . GLU A 1 167 ? -3.143 -0.724 -11.324 1.00 82.31 167 GLU A C 1
ATOM 1363 O O . GLU A 1 167 ? -2.561 -1.278 -12.257 1.00 82.31 167 GLU A O 1
ATOM 1368 N N . PHE A 1 168 ? -4.467 -0.569 -11.326 1.00 83.25 168 PHE A N 1
ATOM 1369 C CA . PHE A 1 168 ? -5.274 -0.989 -12.473 1.00 83.25 168 PHE A CA 1
ATOM 1370 C C . PHE A 1 168 ? -4.998 -0.136 -13.716 1.00 83.25 168 PHE A C 1
ATOM 1372 O O . PHE A 1 168 ? -4.988 -0.661 -14.828 1.00 83.25 168 PHE A O 1
ATOM 1379 N N . SER A 1 169 ?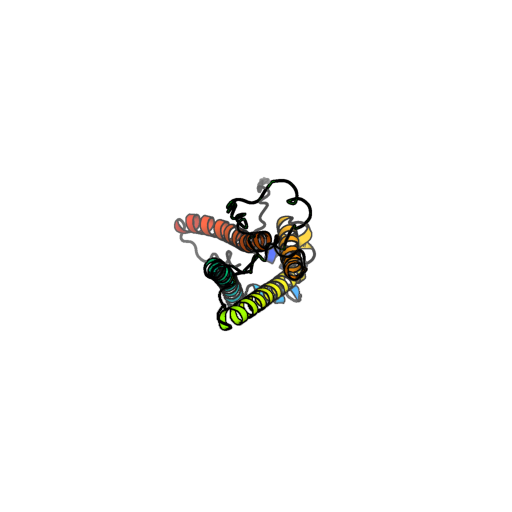 -4.733 1.160 -13.536 1.00 83.44 169 SER A N 1
ATOM 1380 C CA . SER A 1 169 ? -4.398 2.076 -14.632 1.00 83.44 169 SER A CA 1
ATOM 1381 C C . SER A 1 169 ? -3.010 1.810 -15.223 1.00 83.44 169 SER A C 1
ATOM 1383 O O . SER A 1 169 ? -2.821 2.016 -16.419 1.00 83.44 169 SER A O 1
ATOM 1385 N N . LEU A 1 170 ? -2.066 1.296 -14.425 1.00 77.81 170 LEU A N 1
ATOM 1386 C CA . LEU A 1 170 ? -0.727 0.886 -14.864 1.00 77.81 170 LEU A CA 1
ATOM 1387 C C . LEU A 1 170 ? -0.757 -0.272 -15.877 1.00 77.81 170 LEU A C 1
ATOM 1389 O O . LEU A 1 170 ? 0.151 -0.378 -16.693 1.00 77.81 170 LEU A O 1
ATOM 1393 N N . ARG A 1 171 ? -1.823 -1.088 -15.905 1.00 73.69 171 ARG A N 1
ATOM 1394 C CA . ARG A 1 171 ? -2.050 -2.077 -16.982 1.00 73.69 171 ARG A CA 1
ATOM 1395 C C . ARG A 1 171 ? -2.522 -1.460 -18.301 1.00 73.69 171 ARG A C 1
ATOM 1397 O O . ARG A 1 171 ? -2.528 -2.141 -19.323 1.00 73.69 171 ARG A O 1
ATOM 1404 N N . GLY A 1 172 ? -2.981 -0.212 -18.280 1.00 74.75 172 GLY A N 1
ATOM 1405 C CA . GLY A 1 172 ? -3.442 0.496 -19.466 1.00 74.75 172 GLY A CA 1
ATOM 1406 C C . GLY A 1 172 ? -2.285 1.044 -20.315 1.00 74.75 172 GLY A C 1
ATOM 1407 O O . GLY A 1 172 ? -1.163 1.186 -19.834 1.00 74.75 172 GLY A O 1
ATOM 1408 N N . PRO A 1 173 ? -2.555 1.447 -21.570 1.00 62.44 173 PRO A N 1
ATOM 1409 C CA . PRO A 1 173 ? -1.542 1.970 -22.498 1.00 62.44 173 PRO A CA 1
ATOM 1410 C C . PRO A 1 173 ? -0.870 3.282 -22.044 1.00 62.44 173 PRO A C 1
ATOM 1412 O O . PRO A 1 173 ? 0.113 3.702 -22.641 1.00 62.44 173 PRO A O 1
ATOM 1415 N N . ALA A 1 174 ? -1.381 3.929 -20.992 1.00 64.19 174 ALA A N 1
ATOM 1416 C CA . ALA A 1 174 ? -0.831 5.151 -20.400 1.00 64.19 174 ALA A CA 1
ATOM 1417 C C . ALA A 1 174 ? 0.028 4.894 -19.137 1.00 64.19 174 ALA A C 1
ATOM 1419 O O . ALA A 1 174 ? 0.398 5.839 -18.443 1.00 64.19 174 ALA A O 1
ATOM 1420 N N . GLY A 1 175 ? 0.316 3.629 -18.804 1.00 59.31 175 GLY A N 1
ATOM 1421 C CA . GLY A 1 175 ? 0.829 3.214 -17.493 1.00 59.31 175 GLY A CA 1
ATOM 1422 C C . GLY A 1 175 ? 2.298 3.522 -17.179 1.00 59.31 175 GLY A C 1
ATOM 1423 O O . GLY A 1 175 ? 2.680 3.447 -16.014 1.00 59.31 175 GLY A O 1
ATOM 1424 N N . ALA A 1 176 ? 3.116 3.899 -18.167 1.00 65.44 176 ALA A N 1
ATOM 1425 C CA . ALA A 1 176 ? 4.565 4.044 -17.977 1.00 65.44 176 ALA A CA 1
ATOM 1426 C C . ALA A 1 176 ? 4.958 5.191 -17.020 1.00 65.44 176 ALA A C 1
ATOM 1428 O O . ALA A 1 176 ? 5.943 5.087 -16.297 1.00 65.44 176 ALA A O 1
ATOM 1429 N N . GLU A 1 177 ? 4.165 6.263 -16.960 1.00 71.31 177 GLU A N 1
ATOM 1430 C CA . GLU A 1 177 ? 4.472 7.460 -16.157 1.00 71.31 177 GLU A CA 1
ATOM 1431 C C . GLU A 1 177 ? 3.994 7.341 -14.692 1.00 71.31 177 GLU A C 1
ATOM 1433 O O . GLU A 1 177 ? 4.421 8.094 -13.816 1.00 71.31 177 GLU A O 1
ATOM 1438 N N . ALA A 1 178 ? 3.095 6.397 -14.387 1.00 78.00 178 ALA A N 1
ATOM 1439 C CA . ALA A 1 178 ? 2.405 6.335 -13.094 1.00 78.00 178 ALA A CA 1
ATOM 1440 C C . ALA A 1 178 ? 3.141 5.516 -12.016 1.00 78.00 178 ALA A C 1
ATOM 1442 O O . ALA A 1 178 ? 2.757 5.570 -10.843 1.00 78.00 178 ALA A O 1
ATOM 1443 N N . GLY A 1 179 ? 4.211 4.795 -12.374 1.00 80.00 179 GLY A N 1
ATOM 1444 C CA . GLY A 1 179 ? 4.947 3.925 -11.447 1.00 80.00 179 GLY A CA 1
ATOM 1445 C C . GLY A 1 179 ? 5.512 4.664 -10.227 1.00 80.00 179 GLY A C 1
ATOM 1446 O O . GLY A 1 179 ? 5.419 4.180 -9.100 1.00 80.00 179 GLY A O 1
ATOM 1447 N N . GLY A 1 180 ? 6.003 5.896 -10.408 1.00 84.00 180 GLY A N 1
ATOM 1448 C CA . GLY A 1 180 ? 6.549 6.696 -9.303 1.00 84.00 180 GLY A CA 1
ATOM 1449 C C . GLY A 1 180 ? 5.506 7.098 -8.252 1.00 84.00 180 GLY A C 1
ATOM 1450 O O . GLY A 1 180 ? 5.807 7.148 -7.057 1.00 84.00 180 GLY A O 1
ATOM 1451 N N . LEU A 1 181 ? 4.257 7.337 -8.666 1.00 85.44 181 LEU A N 1
ATOM 1452 C CA . LEU A 1 181 ? 3.182 7.731 -7.751 1.00 85.44 181 LEU A CA 1
ATOM 1453 C C . LEU A 1 181 ? 2.796 6.583 -6.808 1.00 85.44 181 LEU A C 1
ATOM 1455 O O . LEU A 1 181 ? 2.493 6.812 -5.637 1.00 85.44 181 LEU A O 1
ATOM 1459 N N . LEU A 1 182 ? 2.867 5.346 -7.297 1.00 83.62 182 LEU A N 1
ATOM 1460 C CA . LEU A 1 182 ? 2.605 4.140 -6.518 1.00 83.62 182 LEU A CA 1
ATOM 1461 C C . LEU A 1 182 ? 3.606 3.994 -5.360 1.00 83.62 182 LEU A C 1
ATOM 1463 O O . LEU A 1 182 ? 3.192 3.736 -4.227 1.00 83.62 182 LEU A O 1
ATOM 1467 N N . VAL A 1 183 ? 4.895 4.268 -5.599 1.00 88.06 183 VAL A N 1
ATOM 1468 C CA . VAL A 1 183 ? 5.934 4.269 -4.550 1.00 88.06 183 VAL A CA 1
ATOM 1469 C C . VAL A 1 183 ? 5.609 5.289 -3.457 1.00 88.06 183 VAL A C 1
ATOM 1471 O O . VAL A 1 183 ? 5.619 4.953 -2.272 1.00 88.06 183 VAL A O 1
ATOM 1474 N N . VAL A 1 184 ? 5.249 6.522 -3.833 1.00 89.38 184 VAL A N 1
ATOM 1475 C CA . VAL A 1 184 ? 4.887 7.587 -2.875 1.00 89.38 184 VAL A CA 1
ATOM 1476 C C . VAL A 1 184 ? 3.691 7.176 -2.016 1.00 89.38 184 VAL A C 1
ATOM 1478 O O . VAL A 1 184 ? 3.698 7.363 -0.797 1.00 89.38 184 VAL A O 1
ATOM 1481 N N . VAL A 1 185 ? 2.675 6.571 -2.629 1.00 86.38 185 VAL A N 1
ATOM 1482 C CA . VAL A 1 185 ? 1.479 6.105 -1.920 1.00 86.38 185 VAL A CA 1
ATOM 1483 C C . VAL A 1 185 ? 1.793 4.959 -0.950 1.00 86.38 185 VAL A C 1
ATOM 1485 O O . VAL A 1 185 ? 1.221 4.902 0.141 1.00 86.38 185 VAL A O 1
ATOM 1488 N N . ARG A 1 186 ? 2.738 4.070 -1.269 1.00 87.00 186 ARG A N 1
ATOM 1489 C CA . ARG A 1 186 ? 3.189 3.038 -0.318 1.00 87.00 186 ARG A CA 1
ATOM 1490 C C . ARG A 1 186 ? 3.993 3.641 0.838 1.00 87.00 186 ARG A C 1
ATOM 1492 O O . ARG A 1 186 ? 3.751 3.301 1.998 1.00 87.00 186 ARG A O 1
ATOM 1499 N N . VAL A 1 187 ? 4.847 4.629 0.562 1.00 88.38 187 VAL A N 1
ATOM 1500 C CA . VAL A 1 187 ? 5.582 5.389 1.594 1.00 88.38 187 VAL A CA 1
ATOM 1501 C C . VAL A 1 187 ? 4.638 6.177 2.512 1.00 88.38 187 VAL A C 1
ATOM 1503 O O . VAL A 1 187 ? 4.905 6.304 3.708 1.00 88.38 187 VAL A O 1
ATOM 1506 N N . TRP A 1 188 ? 3.487 6.639 2.019 1.00 88.56 188 TRP A N 1
ATOM 1507 C CA . TRP A 1 188 ? 2.469 7.270 2.866 1.00 88.56 188 TRP A CA 1
ATOM 1508 C C . TRP A 1 188 ? 2.015 6.362 4.022 1.00 88.56 188 TRP A C 1
ATOM 1510 O O . TRP A 1 188 ? 1.873 6.818 5.160 1.00 88.56 188 TRP A O 1
ATOM 1520 N N . ARG A 1 189 ? 1.856 5.053 3.775 1.00 85.00 189 ARG A N 1
ATOM 1521 C CA . ARG A 1 189 ? 1.473 4.087 4.822 1.00 85.00 189 ARG A CA 1
ATOM 1522 C C . ARG A 1 189 ? 2.554 3.951 5.897 1.00 85.00 189 ARG A C 1
ATOM 1524 O O . ARG A 1 189 ? 2.226 3.850 7.082 1.00 85.00 189 ARG A O 1
ATOM 1531 N N . LEU A 1 190 ? 3.828 4.011 5.503 1.00 83.88 190 LEU A N 1
ATOM 1532 C CA . LEU A 1 190 ? 4.967 4.067 6.424 1.00 83.88 190 LEU A CA 1
ATOM 1533 C C . LEU A 1 190 ? 4.954 5.342 7.262 1.00 83.88 190 LEU A C 1
ATOM 1535 O O . LEU A 1 190 ? 5.128 5.268 8.476 1.00 83.88 190 LEU A O 1
ATOM 1539 N N . PHE A 1 191 ? 4.696 6.494 6.641 1.00 85.88 191 PHE A N 1
ATOM 1540 C CA . PHE A 1 191 ? 4.572 7.766 7.348 1.00 85.88 191 PHE A CA 1
ATOM 1541 C C . PHE A 1 191 ? 3.456 7.716 8.397 1.00 85.88 191 PHE A C 1
ATOM 1543 O O . PHE A 1 191 ? 3.685 8.079 9.550 1.00 85.88 191 PHE A O 1
ATOM 1550 N N . ARG A 1 192 ? 2.278 7.183 8.047 1.00 81.06 192 ARG A N 1
ATOM 1551 C CA . ARG A 1 192 ? 1.170 6.997 8.996 1.00 81.06 192 ARG A CA 1
ATOM 1552 C C . ARG A 1 192 ? 1.607 6.168 10.207 1.00 81.06 192 ARG A C 1
ATOM 1554 O O . ARG A 1 192 ? 1.396 6.591 11.340 1.00 81.06 192 ARG A O 1
ATOM 1561 N N . ILE A 1 193 ? 2.256 5.022 9.983 1.00 77.62 193 ILE A N 1
ATOM 1562 C CA . ILE A 1 193 ? 2.744 4.146 11.062 1.00 77.62 193 ILE A CA 1
ATOM 1563 C C . ILE A 1 193 ? 3.840 4.827 11.882 1.00 77.62 193 ILE A C 1
ATOM 1565 O O . ILE A 1 193 ? 3.833 4.723 13.106 1.00 77.62 193 ILE A O 1
ATOM 1569 N N . ALA A 1 194 ? 4.748 5.559 11.238 1.00 79.69 194 ALA A N 1
ATOM 1570 C CA . ALA A 1 194 ? 5.795 6.321 11.902 1.00 79.69 194 ALA A CA 1
ATOM 1571 C C . ALA A 1 194 ? 5.217 7.431 12.786 1.00 79.69 194 ALA A C 1
ATOM 1573 O O . ALA A 1 194 ? 5.717 7.640 13.887 1.00 79.69 194 ALA A O 1
ATOM 1574 N N . VAL A 1 195 ? 4.142 8.102 12.363 1.00 75.62 195 VAL A N 1
ATOM 1575 C CA . VAL A 1 195 ? 3.418 9.086 13.182 1.00 75.62 195 VAL A CA 1
ATOM 1576 C C . VAL A 1 195 ? 2.731 8.398 14.365 1.00 75.62 195 VAL A C 1
ATOM 1578 O O . VAL A 1 195 ? 2.873 8.855 15.502 1.00 75.62 195 VAL A O 1
ATOM 1581 N N . SER A 1 196 ? 2.064 7.261 14.134 1.00 69.56 196 SER A N 1
ATOM 1582 C CA . SER A 1 196 ? 1.450 6.455 15.199 1.00 69.56 196 SER A CA 1
ATOM 1583 C C . SER A 1 196 ? 2.481 5.973 16.232 1.00 69.56 196 SER A C 1
ATOM 1585 O O . SER A 1 196 ? 2.240 6.047 17.437 1.00 69.56 196 SER A O 1
ATOM 1587 N N . LEU A 1 197 ? 3.659 5.538 15.775 1.00 66.19 197 LEU A N 1
ATOM 1588 C CA . LEU A 1 197 ? 4.777 5.097 16.612 1.00 66.19 197 LEU A CA 1
ATOM 1589 C C . LEU A 1 197 ? 5.516 6.251 17.290 1.00 66.19 197 LEU A C 1
ATOM 1591 O O . LEU A 1 197 ? 5.917 6.105 18.437 1.00 66.19 197 LEU A O 1
ATOM 1595 N N . SER A 1 198 ? 5.704 7.396 16.634 1.00 63.56 198 SER A N 1
ATOM 1596 C CA . SER A 1 198 ? 6.459 8.528 17.196 1.00 63.56 198 SER A CA 1
ATOM 1597 C C . SER A 1 198 ? 5.758 9.128 18.408 1.00 63.56 198 SER A C 1
ATOM 1599 O O . SER A 1 198 ? 6.417 9.466 19.390 1.00 63.56 198 SER A O 1
ATOM 1601 N N . CYS A 1 199 ? 4.423 9.172 18.399 1.00 56.09 199 CYS A N 1
ATOM 1602 C CA . CYS A 1 199 ? 3.647 9.525 19.587 1.00 56.09 199 CYS A CA 1
A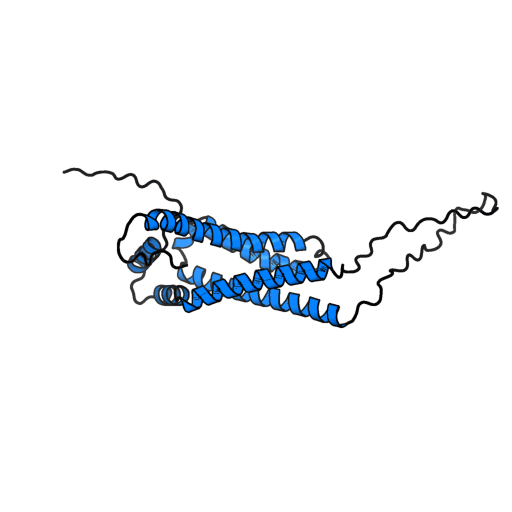TOM 1603 C C . CYS A 1 199 ? 3.917 8.534 20.737 1.00 56.09 199 CYS A C 1
ATOM 1605 O O . CYS A 1 199 ? 4.086 8.922 21.893 1.00 56.09 199 CYS A O 1
ATOM 1607 N N . CYS A 1 200 ? 4.072 7.253 20.397 1.00 52.03 200 CYS A N 1
ATOM 1608 C CA . CYS A 1 200 ? 4.382 6.201 21.349 1.00 52.03 200 CYS A CA 1
ATOM 1609 C C . CYS A 1 200 ? 5.839 6.222 21.855 1.00 52.03 200 CYS A C 1
ATOM 1611 O O . CYS A 1 200 ? 6.080 5.982 23.034 1.00 52.03 200 CYS A O 1
ATOM 1613 N N . CYS A 1 201 ? 6.816 6.554 21.007 1.00 49.50 201 CYS A N 1
ATOM 1614 C CA . CYS A 1 201 ? 8.229 6.677 21.374 1.00 49.50 201 CYS A CA 1
ATOM 1615 C C . CYS A 1 201 ? 8.522 7.951 22.177 1.00 49.50 201 CYS A C 1
ATOM 1617 O O . CYS A 1 201 ? 9.370 7.910 23.065 1.00 49.50 201 CYS A O 1
ATOM 1619 N N . LEU A 1 202 ? 7.809 9.060 21.939 1.00 50.88 202 LEU A N 1
ATOM 1620 C CA . LEU A 1 202 ? 7.831 10.223 22.840 1.00 50.88 202 LEU A CA 1
ATOM 1621 C C . LEU A 1 202 ? 7.284 9.849 24.220 1.00 50.88 202 LEU A C 1
ATOM 1623 O O . LEU A 1 202 ? 7.890 10.195 25.233 1.00 50.88 202 LEU A O 1
ATOM 1627 N N . LEU A 1 203 ? 6.213 9.052 24.259 1.00 48.31 203 LEU A N 1
ATOM 1628 C CA . LEU A 1 203 ? 5.734 8.435 25.490 1.00 48.31 203 LEU A CA 1
ATOM 1629 C C . LEU A 1 203 ? 6.754 7.460 26.084 1.00 48.31 203 LEU A C 1
ATOM 1631 O O . LEU A 1 203 ? 6.915 7.490 27.288 1.00 48.31 203 LEU A O 1
ATOM 1635 N N . PHE A 1 204 ? 7.487 6.660 25.302 1.00 45.12 204 PHE A N 1
ATOM 1636 C CA . PHE A 1 204 ? 8.523 5.746 25.808 1.00 45.12 204 PHE A CA 1
ATOM 1637 C C . PHE A 1 204 ? 9.722 6.497 26.400 1.00 45.12 204 PHE A C 1
ATOM 1639 O O . PHE A 1 204 ? 10.215 6.135 27.465 1.00 45.12 204 PHE A O 1
ATOM 1646 N N . LYS A 1 205 ? 10.155 7.589 25.758 1.00 48.81 205 LYS A N 1
ATOM 1647 C CA . LYS A 1 205 ? 11.220 8.462 26.269 1.00 48.81 205 LYS A CA 1
ATOM 1648 C C . LYS A 1 205 ? 10.782 9.181 27.552 1.00 48.81 205 LYS A C 1
ATOM 1650 O O . LYS A 1 205 ? 11.590 9.326 28.460 1.00 48.81 205 LYS A O 1
ATOM 1655 N N . PHE A 1 206 ? 9.498 9.531 27.667 1.00 46.88 206 PHE A N 1
ATOM 1656 C CA . PHE A 1 206 ? 8.885 10.056 28.896 1.00 46.88 206 PHE A CA 1
ATOM 1657 C C . PHE A 1 206 ? 8.604 8.957 29.953 1.00 46.88 206 PHE A C 1
ATOM 1659 O O . PHE A 1 206 ? 8.640 9.205 31.155 1.00 46.88 206 PHE A O 1
ATOM 1666 N N . TRP A 1 207 ? 8.365 7.715 29.523 1.00 41.78 207 TRP A N 1
ATOM 1667 C CA . TRP A 1 207 ? 8.092 6.530 30.349 1.00 41.78 207 TRP A CA 1
ATOM 1668 C C . TRP A 1 207 ? 9.372 5.927 30.939 1.00 41.78 207 TRP A C 1
ATOM 1670 O O . TRP A 1 207 ? 9.335 5.372 32.035 1.00 41.78 207 TRP A O 1
ATOM 1680 N N . SER A 1 208 ? 10.518 6.116 30.276 1.00 49.59 208 SER A N 1
ATOM 1681 C CA . SER A 1 208 ? 11.839 5.743 30.795 1.00 49.59 208 SER A CA 1
ATOM 1682 C C . SER A 1 208 ? 12.198 6.467 32.101 1.00 49.59 208 SER A C 1
ATOM 1684 O O . SER A 1 208 ? 13.055 5.977 32.833 1.00 49.59 208 SER A O 1
ATOM 1686 N N . GLU A 1 209 ? 11.551 7.593 32.427 1.00 55.94 209 GLU A N 1
ATOM 1687 C CA . GLU A 1 209 ? 11.811 8.349 33.661 1.00 55.94 209 GLU A CA 1
ATOM 1688 C C . GLU A 1 209 ? 10.859 8.031 34.827 1.00 55.94 209 GLU A C 1
ATOM 1690 O O . GLU A 1 209 ? 11.173 8.354 35.973 1.00 55.94 209 GLU A O 1
ATOM 1695 N N . LYS A 1 210 ? 9.714 7.365 34.610 1.00 50.25 210 LYS A N 1
ATOM 1696 C CA . LYS A 1 210 ? 8.776 7.044 35.703 1.00 50.25 210 LYS A CA 1
ATOM 1697 C C . LYS A 1 210 ? 8.360 5.576 35.703 1.00 50.25 210 LYS A C 1
ATOM 1699 O O . LYS A 1 210 ? 7.482 5.154 34.958 1.00 50.25 210 LYS A O 1
ATOM 1704 N N . LYS A 1 211 ? 8.926 4.816 36.651 1.00 56.34 211 LYS A N 1
ATOM 1705 C CA . LYS A 1 211 ? 8.459 3.482 37.067 1.00 56.34 211 LYS A CA 1
ATOM 1706 C C . LYS A 1 211 ? 7.020 3.558 37.601 1.00 56.34 211 LYS A C 1
ATOM 1708 O O . LYS A 1 211 ? 6.806 3.666 38.804 1.00 56.34 211 LYS A O 1
ATOM 1713 N N . MET A 1 212 ? 6.022 3.437 36.731 1.00 38.97 212 MET A N 1
ATOM 1714 C CA . MET A 1 212 ? 4.691 2.982 37.132 1.00 38.97 212 MET A CA 1
ATOM 1715 C C . MET A 1 212 ? 4.109 1.971 36.145 1.00 38.97 212 MET A C 1
ATOM 1717 O O . MET A 1 212 ? 4.336 2.005 34.937 1.00 38.97 212 MET A O 1
ATOM 1721 N N . LYS A 1 213 ? 3.412 1.010 36.750 1.00 48.50 213 LYS A N 1
ATOM 1722 C CA . LYS A 1 213 ? 2.911 -0.241 36.190 1.00 48.50 213 LYS A CA 1
ATOM 1723 C C . LYS A 1 213 ? 1.891 0.007 35.070 1.00 48.50 213 LYS A C 1
ATOM 1725 O O . LYS A 1 213 ? 1.007 0.839 35.213 1.00 48.50 213 LYS A O 1
ATOM 1730 N N . PHE A 1 214 ? 2.010 -0.809 34.020 1.00 42.56 214 PHE A N 1
ATOM 1731 C CA . PHE A 1 214 ? 1.036 -1.051 32.948 1.00 42.56 214 PHE A CA 1
ATOM 1732 C C . PHE A 1 214 ? 0.573 0.177 32.145 1.00 42.56 214 PHE A C 1
ATOM 1734 O O . PHE A 1 214 ? -0.493 0.735 32.380 1.00 42.56 214 PHE A O 1
ATOM 1741 N N . CYS A 1 215 ? 1.312 0.501 31.078 1.00 34.94 215 CYS A N 1
ATOM 1742 C CA . CYS A 1 215 ? 0.750 1.232 29.944 1.00 34.94 215 CYS A CA 1
ATOM 1743 C C . CYS A 1 215 ? 0.490 0.247 28.792 1.00 34.94 215 CYS A C 1
ATOM 1745 O O . CYS A 1 215 ? 1.356 -0.037 27.972 1.00 34.94 215 CYS A O 1
ATOM 1747 N N . VAL A 1 216 ? -0.724 -0.308 28.757 1.00 46.28 216 VAL A N 1
ATOM 1748 C CA . VAL A 1 216 ? -1.284 -1.101 27.639 1.00 46.28 216 VAL A CA 1
ATOM 1749 C C . VAL A 1 216 ? -1.985 -0.157 26.641 1.00 46.28 216 VAL A C 1
ATOM 1751 O O . VAL A 1 216 ? -2.956 -0.526 26.002 1.00 46.28 216 VAL A O 1
ATOM 1754 N N . ALA A 1 217 ? -1.530 1.095 26.530 1.00 39.53 217 ALA A N 1
ATOM 1755 C CA . ALA A 1 217 ? -2.200 2.142 25.747 1.00 39.53 217 ALA A CA 1
ATOM 1756 C C . ALA A 1 217 ? -1.532 2.445 24.394 1.00 39.53 217 ALA A C 1
ATOM 1758 O O . ALA A 1 217 ? -2.058 3.236 23.620 1.00 39.53 217 ALA A O 1
ATOM 1759 N N . CYS A 1 218 ? -0.413 1.787 24.085 1.00 37.16 218 CYS A N 1
ATOM 1760 C CA . CYS A 1 218 ? 0.136 1.722 22.735 1.00 37.16 218 CYS A CA 1
ATOM 1761 C C . CYS A 1 218 ? 0.038 0.291 22.225 1.00 37.16 218 CYS A C 1
ATOM 1763 O O . CYS A 1 218 ? 0.981 -0.497 22.310 1.00 37.16 218 CYS A O 1
ATOM 1765 N N . ARG A 1 219 ? -1.133 -0.070 21.730 1.00 41.03 219 ARG A N 1
ATOM 1766 C CA . ARG A 1 219 ? -1.264 -1.193 20.816 1.00 41.03 219 ARG A CA 1
ATOM 1767 C C . ARG A 1 219 ? -1.976 -0.646 19.591 1.00 41.03 219 ARG A C 1
ATOM 1769 O O . ARG A 1 219 ? -2.897 0.139 19.753 1.00 41.03 219 ARG A O 1
ATOM 1776 N N . PHE A 1 220 ? -1.422 -0.964 18.430 1.00 45.84 220 PHE A N 1
ATOM 1777 C CA . PHE A 1 220 ? -1.789 -0.442 17.117 1.00 45.84 220 PHE A CA 1
ATOM 1778 C C . PHE A 1 220 ? -3.289 -0.522 16.803 1.00 45.84 220 PHE A C 1
ATOM 1780 O O . PHE A 1 220 ? -3.928 -1.528 17.205 1.00 45.84 220 PHE A O 1
#

Radius of gyration: 28.05 Å; Cα contacts (8 Å, |Δi|>4): 70; chains: 1; bounding box: 55×42×102 Å

Mean predicted aligned error: 13.08 Å